Protein AF-A0A4D9CV21-F1 (afdb_monomer_lite)

Secondary structure (DSSP, 8-state):
---EEEE-SSSSS---EEE----PPPP------------------------------TTS-HHHHHHHHHHHHHTT------PPPPB-TTTGGGGGSSS-EEEEE-TTSSEEEEEE-TTS-EEEEEE-EEEEEE-TTT--EEEEEE-GGGGTT-S-HHHHHHHHHHHHHHHHHHHS-TTTS-SEEEESSGGGHHHHHHHTTT-TT-EEEEB-S---GGGGGGSHHHHHHHH-

Organism: NCBI:txid1027361

Foldseek 3Di:
DWFKFKAFPPDPDGPGDTDDQDDDDDDDDDDDDDDDDDDDDDDDDDDDDDDDPPPPPPVQQLVVVLVVVVVCVVVVPDDPDDDDDFADPVCVVVLQDPFFEKEKELPFQWDWDWDQDPVRDTDTQTAKGWIWIARPHRRMIIITIDGSVVCPPDPPVVLVSLLVSLQVLLSVLVSDDPVNHGQEYEYADPSNQSNNSVSCSVPSSYHYHYHPDNDVVVVVCVPPVNVVVRRD

pLDDT: mean 75.95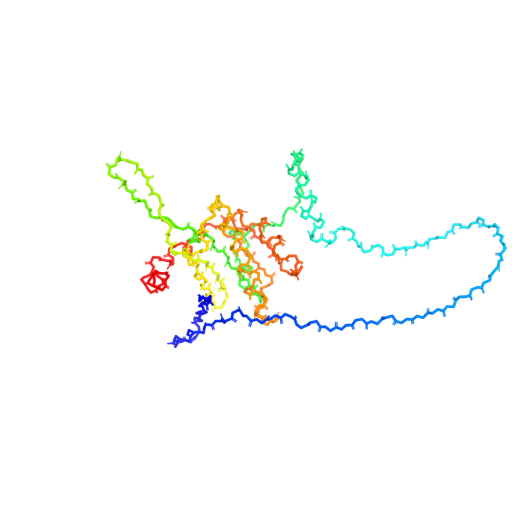, std 23.17, range [26.88, 96.38]

Radius of gyration: 24.22 Å; chains: 1; bounding box: 82×65×49 Å

InterPro domains:
  IPR012337 Ribonuclease H-like superfamily [SSF53098] (87-231)
  IPR021983 PRP8 domain IV core [PF12134] (84-231)
  IPR027652 Pre-mRNA-processing-splicing factor 8 [PTHR11140] (59-232)
  IPR043172 Prp8 RNase domain IV, palm region [G3DSA:3.30.420.230] (85-232)

Sequence (232 aa):
MDSVVKVDGRNGENLLETLSLCGPPRHSPSADPGTAVGKDGTQEGEGEGEGGEEGVPKEANPALYVLRERIRKGLQLYSSEPTEPYLSSQNYGELFSNQIIWFVDDTNVYRVTIHKTFEGNLTTKPINGAIFIFNPRSGQLFLKIIHTSVWAGQKRLSQLAKWKTAEEVAALIRSLHVTEQPNQIIVTRKGMLDPLEVHLLDFPKVVIKGSELQLPFQACLKMEKLGDRILR

Structure (mmCIF, N/CA/C/O backbone):
data_AF-A0A4D9CV21-F1
#
_entry.id   AF-A0A4D9CV21-F1
#
loop_
_atom_site.group_PDB
_atom_site.id
_atom_site.type_symbol
_atom_site.label_atom_id
_atom_site.label_alt_id
_atom_site.label_comp_id
_atom_site.label_asym_id
_atom_site.label_entity_id
_atom_site.label_seq_id
_atom_site.pdbx_PDB_ins_code
_atom_site.Cartn_x
_atom_site.Cartn_y
_atom_site.Cartn_z
_atom_site.occupancy
_atom_site.B_iso_or_equiv
_atom_site.auth_seq_id
_atom_site.auth_comp_id
_atom_site.auth_asym_id
_atom_site.auth_atom_id
_atom_site.pdbx_PDB_model_num
ATOM 1 N N . MET A 1 1 ? -3.499 -12.164 -16.366 1.00 37.62 1 MET A N 1
ATOM 2 C CA . MET A 1 1 ? -3.700 -13.175 -15.310 1.00 37.62 1 MET A CA 1
ATOM 3 C C . MET A 1 1 ? -3.478 -12.465 -13.991 1.00 37.62 1 MET A C 1
ATOM 5 O O . MET A 1 1 ? -2.344 -12.332 -13.560 1.00 37.62 1 MET A O 1
ATOM 9 N N . ASP A 1 2 ? -4.542 -11.899 -13.426 1.00 41.97 2 ASP A N 1
ATOM 10 C CA . ASP A 1 2 ? -4.496 -11.254 -12.116 1.00 41.97 2 ASP A CA 1
ATOM 11 C C . ASP A 1 2 ? -4.691 -12.319 -11.043 1.00 41.97 2 ASP A C 1
ATOM 13 O O . ASP A 1 2 ? -5.809 -12.759 -10.794 1.00 41.97 2 ASP A O 1
ATOM 17 N N . SER A 1 3 ? -3.590 -12.773 -10.451 1.00 49.22 3 SER A N 1
ATOM 18 C CA . SER A 1 3 ? -3.604 -13.744 -9.360 1.00 49.22 3 SER A CA 1
ATOM 19 C C . SER A 1 3 ? -3.106 -13.087 -8.078 1.00 49.22 3 SER A C 1
ATOM 21 O O . SER A 1 3 ? -1.965 -12.623 -8.018 1.00 49.22 3 SER A O 1
ATOM 23 N N . VAL A 1 4 ? -3.949 -13.062 -7.047 1.00 61.75 4 VAL A N 1
ATOM 24 C CA . VAL A 1 4 ? -3.510 -12.825 -5.667 1.00 61.75 4 VAL A CA 1
ATOM 25 C C . VAL A 1 4 ? -3.195 -14.181 -5.057 1.00 61.75 4 VAL A C 1
ATOM 27 O O . VAL A 1 4 ? -4.055 -15.060 -5.051 1.00 61.75 4 VAL A O 1
ATOM 30 N N . VAL A 1 5 ? -1.972 -14.348 -4.558 1.00 65.69 5 VAL A N 1
ATOM 31 C CA . VAL A 1 5 ? -1.574 -15.558 -3.837 1.00 65.69 5 VAL A CA 1
ATOM 32 C C . VAL A 1 5 ? -1.851 -15.345 -2.355 1.00 65.69 5 VAL A C 1
ATOM 34 O O . VAL A 1 5 ? -1.232 -14.479 -1.736 1.00 65.69 5 VAL A O 1
ATOM 37 N N . LYS A 1 6 ? -2.774 -16.129 -1.792 1.00 67.81 6 LYS A N 1
ATOM 38 C CA . LYS A 1 6 ? -3.012 -16.223 -0.346 1.00 67.81 6 LYS A CA 1
ATOM 39 C C . LYS A 1 6 ? -2.144 -17.348 0.226 1.00 67.81 6 LYS A C 1
ATOM 41 O O . LYS A 1 6 ? -2.184 -18.468 -0.273 1.00 67.81 6 LYS A O 1
ATOM 46 N N . VAL A 1 7 ? -1.354 -17.047 1.254 1.00 64.69 7 VAL A N 1
ATOM 47 C CA . VAL A 1 7 ? -0.560 -18.028 2.014 1.00 64.69 7 VAL A CA 1
ATOM 48 C C . VAL A 1 7 ? -1.024 -17.983 3.469 1.00 64.69 7 VAL A C 1
ATOM 50 O O . VAL A 1 7 ? -0.934 -16.925 4.091 1.00 64.69 7 VAL A O 1
ATOM 53 N N . ASP A 1 8 ? -1.537 -19.097 4.002 1.00 53.97 8 ASP A N 1
ATOM 54 C CA . ASP A 1 8 ? -1.921 -19.236 5.417 1.00 53.97 8 ASP A CA 1
ATOM 55 C C . ASP A 1 8 ? -0.823 -19.979 6.192 1.00 53.97 8 ASP A C 1
ATOM 57 O O . ASP A 1 8 ? -0.327 -21.013 5.748 1.00 53.97 8 ASP A O 1
ATOM 61 N N . GLY A 1 9 ? -0.420 -19.436 7.342 1.00 44.78 9 GLY A N 1
ATOM 62 C CA . GLY A 1 9 ? 0.645 -19.987 8.182 1.00 44.78 9 GLY A CA 1
ATOM 63 C C . GLY A 1 9 ? 0.194 -21.087 9.149 1.00 44.78 9 GLY A C 1
ATOM 64 O O . GLY A 1 9 ? 1.043 -21.669 9.820 1.00 44.78 9 GLY A O 1
ATOM 65 N N . ARG A 1 10 ? -1.115 -21.366 9.265 1.00 44.91 10 ARG A N 1
ATOM 66 C CA . ARG A 1 10 ? -1.652 -22.296 10.282 1.00 44.91 10 ARG A CA 1
ATOM 67 C C . ARG A 1 10 ? -1.772 -23.756 9.851 1.00 44.91 10 ARG A C 1
ATOM 69 O O . ARG A 1 10 ? -1.759 -24.620 10.721 1.00 44.91 10 ARG A O 1
ATOM 76 N N . ASN A 1 11 ? -1.808 -24.046 8.554 1.00 36.31 11 ASN A N 1
ATOM 77 C CA . ASN A 1 11 ? -1.825 -25.416 8.048 1.00 36.31 11 ASN A CA 1
ATOM 78 C C . ASN A 1 11 ? -0.512 -25.683 7.314 1.00 36.31 11 ASN A C 1
ATOM 80 O O . ASN A 1 11 ? -0.191 -24.998 6.350 1.00 36.31 11 ASN A O 1
ATOM 84 N N . GLY A 1 12 ? 0.241 -26.701 7.736 1.00 38.16 12 GLY A N 1
ATOM 85 C CA . GLY A 1 12 ? 1.459 -27.177 7.063 1.00 38.16 12 GLY A CA 1
ATOM 86 C C . GLY A 1 12 ? 1.238 -27.742 5.649 1.00 38.16 12 GLY A C 1
ATOM 87 O O . GLY A 1 12 ? 2.108 -28.430 5.123 1.00 38.16 12 GLY A O 1
ATOM 88 N N . GLU A 1 13 ? 0.098 -27.449 5.027 1.00 36.00 13 GLU A N 1
ATOM 89 C CA . GLU A 1 13 ? -0.253 -27.783 3.657 1.00 36.00 13 GLU A CA 1
ATOM 90 C C . GLU A 1 13 ? -0.412 -26.479 2.869 1.00 36.00 13 GLU A C 1
ATOM 92 O O . GLU A 1 13 ? -1.233 -25.624 3.199 1.00 36.00 13 GLU A O 1
ATOM 97 N N . ASN A 1 14 ? 0.409 -26.313 1.828 1.00 35.59 14 ASN A N 1
ATOM 98 C CA . ASN A 1 14 ? 0.364 -25.178 0.907 1.00 35.59 14 ASN A CA 1
ATOM 99 C C . ASN A 1 14 ? -0.974 -25.150 0.138 1.00 35.59 14 ASN A C 1
ATOM 101 O O . ASN A 1 14 ? -1.019 -25.570 -1.019 1.00 35.59 14 ASN A O 1
ATOM 105 N N . LEU A 1 15 ? -2.054 -24.634 0.727 1.00 38.25 15 LEU A N 1
ATOM 106 C CA . LEU A 1 15 ? -3.245 -24.263 -0.036 1.00 38.25 15 LEU A CA 1
ATOM 107 C C . LEU A 1 15 ? -3.019 -22.883 -0.664 1.00 38.25 15 LEU A C 1
ATOM 109 O O . LEU A 1 15 ? -3.273 -21.839 -0.070 1.00 38.25 15 LEU A O 1
ATOM 113 N N . LEU A 1 16 ? -2.474 -22.897 -1.880 1.00 40.62 16 LEU A N 1
ATOM 114 C CA . LEU A 1 16 ? -2.356 -21.728 -2.746 1.00 40.62 16 LEU A CA 1
ATOM 115 C C . LEU A 1 16 ? -3.714 -21.469 -3.410 1.00 40.62 16 LEU A C 1
ATOM 117 O O . LEU A 1 16 ? -3.969 -21.955 -4.511 1.00 40.62 16 LEU A O 1
ATOM 121 N N . GLU A 1 17 ? -4.592 -20.707 -2.764 1.00 40.22 17 GLU A N 1
ATOM 122 C CA . GLU A 1 17 ? -5.804 -20.223 -3.431 1.00 40.22 17 GLU A CA 1
ATOM 123 C C . GLU A 1 17 ? -5.489 -18.979 -4.267 1.00 40.22 17 GLU A C 1
ATOM 125 O O . GLU A 1 17 ? -4.945 -17.988 -3.773 1.00 40.22 17 GLU A O 1
ATOM 130 N N . THR A 1 18 ? -5.830 -19.044 -5.556 1.00 40.44 18 THR A N 1
ATOM 131 C CA . THR A 1 18 ? -5.795 -17.896 -6.467 1.00 40.44 18 THR A CA 1
ATOM 132 C C . THR A 1 18 ? -7.159 -17.222 -6.437 1.00 40.44 18 THR A C 1
ATOM 134 O O . THR A 1 18 ? -8.127 -17.768 -6.963 1.00 40.44 18 THR A O 1
ATOM 137 N N . LEU A 1 19 ? -7.247 -16.033 -5.843 1.00 44.00 19 LEU A N 1
ATOM 138 C CA . LEU A 1 19 ? -8.477 -15.240 -5.894 1.00 44.00 19 LEU A CA 1
ATOM 139 C C . LEU A 1 19 ? -8.584 -14.561 -7.269 1.00 44.00 19 LEU A C 1
ATOM 141 O O . LEU A 1 19 ? -7.730 -13.750 -7.633 1.00 44.00 19 LEU A O 1
ATOM 145 N N . SER A 1 20 ? -9.619 -14.914 -8.038 1.00 34.00 20 SER A N 1
ATOM 146 C CA . SER A 1 20 ? -9.960 -14.283 -9.320 1.00 34.00 20 SER A CA 1
ATOM 147 C C . SER A 1 20 ? -10.821 -13.042 -9.079 1.00 34.00 20 SER A C 1
ATOM 149 O O . SER A 1 20 ? -11.909 -13.131 -8.515 1.00 34.00 20 SER A O 1
ATOM 151 N N . LEU A 1 21 ? -10.339 -11.874 -9.505 1.00 42.09 21 LEU A N 1
ATOM 152 C CA . LEU A 1 21 ? -11.071 -10.610 -9.424 1.00 42.09 21 LEU A CA 1
ATOM 153 C C . LEU A 1 21 ? -11.811 -10.354 -10.745 1.00 42.09 21 LEU A C 1
ATOM 155 O O . LEU A 1 21 ? -11.274 -9.685 -11.624 1.00 42.09 21 LEU A O 1
ATOM 159 N N . CYS A 1 22 ? -13.029 -10.881 -10.918 1.00 32.31 22 CYS A N 1
ATOM 160 C CA . CYS A 1 22 ? -13.937 -10.378 -11.958 1.00 32.31 22 CYS A CA 1
ATOM 161 C C . CYS A 1 22 ? -15.409 -10.758 -11.735 1.00 32.31 22 CYS A C 1
ATOM 163 O O . CYS A 1 22 ? -15.795 -11.918 -11.851 1.00 32.31 22 CYS A O 1
ATOM 165 N N . GLY A 1 23 ? -16.244 -9.741 -11.523 1.00 32.66 23 GLY A N 1
ATOM 166 C CA . GLY A 1 23 ? -17.694 -9.793 -11.692 1.00 32.66 23 GLY A CA 1
ATOM 167 C C . GLY A 1 23 ? -18.268 -8.370 -11.635 1.00 32.66 23 GLY A C 1
ATOM 168 O O . GLY A 1 23 ? -17.997 -7.672 -10.659 1.00 32.66 23 GLY A O 1
ATOM 169 N N . PRO A 1 24 ? -19.004 -7.888 -12.656 1.00 34.72 24 PRO A N 1
ATOM 170 C CA . PRO A 1 24 ? -19.565 -6.538 -12.640 1.00 34.72 24 PRO A CA 1
ATOM 171 C C . PRO A 1 24 ? -20.734 -6.431 -11.638 1.00 34.72 24 PRO A C 1
ATOM 173 O O . PRO A 1 24 ? -21.502 -7.390 -11.499 1.00 34.72 24 PRO A O 1
ATOM 176 N N . PRO A 1 25 ? -20.920 -5.281 -10.958 1.00 36.34 25 PRO A N 1
ATOM 177 C CA . PRO A 1 25 ? -22.059 -5.075 -10.070 1.00 36.34 25 PRO A CA 1
ATOM 178 C C . PRO A 1 25 ? -23.362 -4.994 -10.879 1.00 36.34 25 PRO A C 1
ATOM 180 O O . PRO A 1 25 ? -23.476 -4.239 -11.845 1.00 36.34 25 PRO A O 1
ATOM 183 N N . ARG A 1 26 ? -24.358 -5.797 -10.485 1.00 31.66 26 ARG A N 1
ATOM 184 C CA . ARG A 1 26 ? -25.707 -5.775 -11.065 1.00 31.66 26 ARG A CA 1
ATOM 185 C C . ARG A 1 26 ? -26.448 -4.527 -10.582 1.00 31.66 26 ARG A C 1
ATOM 187 O O . ARG A 1 26 ? -26.675 -4.373 -9.386 1.00 31.66 26 ARG A O 1
ATOM 194 N N . HIS A 1 27 ? -26.853 -3.671 -11.515 1.00 33.56 27 HIS A N 1
ATOM 195 C CA . HIS A 1 27 ? -27.836 -2.617 -11.270 1.00 33.56 27 HIS A CA 1
ATOM 196 C C . HIS A 1 27 ? -29.235 -3.215 -11.064 1.00 33.56 27 HIS A C 1
ATOM 198 O O . HIS A 1 27 ? -29.635 -4.136 -11.775 1.00 33.56 27 HIS A O 1
ATOM 204 N N . SER A 1 28 ? -30.004 -2.637 -10.142 1.00 31.02 28 SER A N 1
ATOM 205 C CA . SER A 1 28 ? -31.468 -2.741 -10.119 1.00 31.02 28 SER A CA 1
ATOM 206 C C . SER A 1 28 ? -32.085 -1.394 -9.687 1.00 31.02 28 SER A C 1
ATOM 208 O O . SER A 1 28 ? -31.356 -0.572 -9.123 1.00 31.02 28 SER A O 1
ATOM 210 N N . PRO A 1 29 ? -33.350 -1.106 -10.060 1.00 33.34 29 PRO A N 1
ATOM 211 C CA . PRO A 1 29 ? -33.764 0.230 -10.492 1.00 33.34 29 PRO A CA 1
ATOM 212 C C . PRO A 1 29 ? -34.786 0.954 -9.587 1.00 33.34 29 PRO A C 1
ATOM 214 O O . PRO A 1 29 ? -35.459 0.345 -8.766 1.00 33.34 29 PRO A O 1
ATOM 217 N N . SER A 1 30 ? -34.856 2.273 -9.823 1.00 37.16 30 SER A N 1
ATOM 218 C CA . SER A 1 30 ? -35.900 3.301 -9.597 1.00 37.16 30 SER A CA 1
ATOM 219 C C . SER A 1 30 ? -37.232 2.970 -8.899 1.00 37.16 30 SER A C 1
ATOM 221 O O . SER A 1 30 ? -37.916 2.028 -9.296 1.00 37.16 30 SER A O 1
ATOM 223 N N . ALA A 1 31 ? -37.709 3.913 -8.071 1.00 30.77 31 ALA A N 1
ATOM 224 C CA . ALA A 1 31 ? -39.138 4.212 -7.904 1.00 30.77 31 ALA A CA 1
ATOM 225 C C . ALA A 1 31 ? -39.383 5.665 -7.419 1.00 30.77 31 ALA A C 1
ATOM 227 O O . ALA A 1 31 ? -39.011 6.015 -6.306 1.00 30.77 31 ALA A O 1
ATOM 228 N N . ASP A 1 32 ? -40.033 6.462 -8.270 1.00 31.98 32 ASP A N 1
ATOM 229 C CA . ASP A 1 32 ? -40.987 7.548 -7.952 1.00 31.98 32 ASP A CA 1
ATOM 230 C C . ASP A 1 32 ? -42.375 6.990 -8.352 1.00 31.98 32 ASP A C 1
ATOM 232 O O . ASP A 1 32 ? -42.390 6.138 -9.256 1.00 31.98 32 ASP A O 1
ATOM 236 N N . PRO A 1 33 ? -43.539 7.391 -7.774 1.00 41.00 33 PRO A N 1
ATOM 237 C CA . PRO A 1 33 ? -44.077 8.758 -7.950 1.00 41.00 33 PRO A CA 1
ATOM 238 C C . PRO A 1 33 ? -45.062 9.261 -6.851 1.00 41.00 33 PRO A C 1
ATOM 240 O O . PRO A 1 33 ? -45.510 8.498 -5.998 1.00 41.00 33 PRO A O 1
ATOM 243 N N . GLY A 1 34 ? -45.520 10.524 -6.924 1.00 29.95 34 GLY A N 1
ATOM 244 C CA . GLY A 1 34 ? -46.763 10.924 -6.231 1.00 29.95 34 GLY A CA 1
ATOM 245 C C . GLY A 1 34 ? -47.054 12.423 -6.075 1.00 29.95 34 GLY A C 1
ATOM 246 O O . GLY A 1 34 ? -46.465 13.097 -5.246 1.00 29.95 34 GLY A O 1
ATOM 247 N N . THR A 1 35 ? -48.023 12.914 -6.848 1.00 30.77 35 THR A N 1
ATOM 248 C CA . THR A 1 35 ? -48.553 14.290 -6.963 1.00 30.77 35 THR A CA 1
ATOM 249 C C . THR A 1 35 ? -49.673 14.629 -5.951 1.00 30.77 35 THR A C 1
ATOM 251 O O . THR A 1 35 ? -50.540 13.788 -5.745 1.00 30.77 35 THR A O 1
ATOM 254 N N . ALA A 1 36 ? -49.740 15.875 -5.435 1.00 32.19 36 ALA A N 1
ATOM 255 C CA . ALA A 1 36 ? -50.957 16.627 -5.004 1.00 32.19 36 ALA A CA 1
ATOM 256 C C . ALA A 1 36 ? -50.556 18.079 -4.604 1.00 32.19 36 ALA A C 1
ATOM 258 O O . ALA A 1 36 ? -49.722 18.247 -3.726 1.00 32.19 36 ALA A O 1
ATOM 259 N N . VAL A 1 37 ? -50.840 19.154 -5.356 1.00 30.33 37 VAL A N 1
ATOM 260 C CA . VAL A 1 37 ? -52.056 20.013 -5.460 1.00 30.33 37 VAL A CA 1
ATOM 261 C C . VAL A 1 37 ? -52.532 20.715 -4.159 1.00 30.33 37 VAL A C 1
ATOM 263 O O . VAL A 1 37 ? -53.311 20.150 -3.407 1.00 30.33 37 VAL A O 1
ATOM 266 N N . GLY A 1 38 ? -52.132 21.994 -3.998 1.00 28.55 38 GLY A N 1
ATOM 267 C CA . GLY A 1 38 ? -52.975 23.206 -3.820 1.00 28.55 38 GLY A CA 1
ATOM 268 C C . GLY A 1 38 ? -53.685 23.540 -2.487 1.00 28.55 38 GLY A C 1
ATOM 269 O O . GLY A 1 38 ? -54.652 22.870 -2.144 1.00 28.55 38 GLY A O 1
ATOM 270 N N . LYS A 1 39 ? -53.353 24.695 -1.864 1.00 29.52 39 LYS A N 1
ATOM 271 C CA . LYS A 1 39 ? -54.193 25.930 -1.747 1.00 29.52 39 LYS A CA 1
ATOM 272 C C . LYS A 1 39 ? -53.694 26.952 -0.695 1.00 29.52 39 LYS A C 1
ATOM 274 O O . LYS A 1 39 ? -53.243 26.570 0.374 1.00 29.52 39 LYS A O 1
ATOM 279 N N . ASP A 1 40 ? -53.843 28.226 -1.079 1.00 26.88 40 ASP A N 1
ATOM 280 C CA . ASP A 1 40 ? -53.955 29.525 -0.376 1.00 26.88 40 ASP A CA 1
ATOM 281 C C . ASP A 1 40 ? -53.881 29.639 1.161 1.00 26.88 40 ASP A C 1
ATOM 283 O O . ASP A 1 40 ? -54.527 28.889 1.888 1.00 26.88 40 ASP A O 1
ATOM 287 N N . GLY A 1 41 ? -53.277 30.746 1.631 1.00 28.52 41 GLY A N 1
ATOM 288 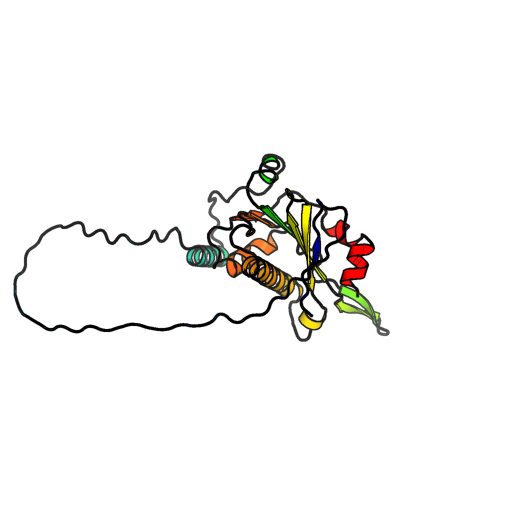C CA . GLY A 1 41 ? -53.634 31.362 2.919 1.00 28.52 41 GLY A CA 1
ATOM 289 C C . GLY A 1 41 ? -52.556 32.230 3.582 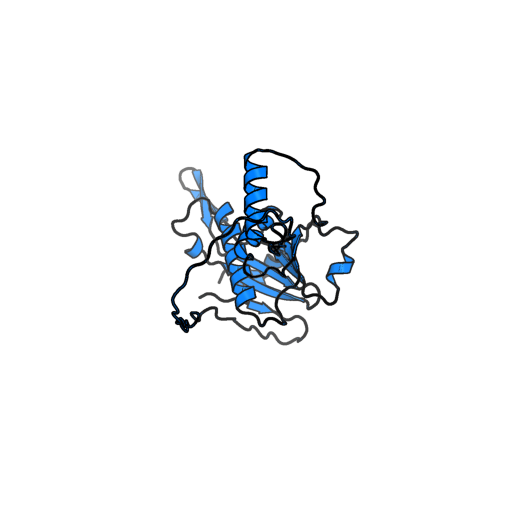1.00 28.52 41 GLY A C 1
ATOM 290 O O . GLY A 1 41 ? -51.594 31.721 4.133 1.00 28.52 41 GLY A O 1
ATOM 291 N N . THR A 1 42 ? -52.767 33.543 3.550 1.00 28.05 42 THR A N 1
ATOM 292 C CA . THR A 1 42 ? -52.043 34.667 4.174 1.00 28.05 42 THR A CA 1
ATOM 293 C C . THR A 1 42 ? -51.809 34.548 5.695 1.00 28.05 42 THR A C 1
ATOM 295 O O . THR A 1 42 ? -52.745 34.196 6.403 1.00 28.05 42 THR A O 1
ATOM 298 N N . GLN A 1 43 ? -50.637 34.970 6.203 1.00 28.73 43 GLN A N 1
ATOM 299 C CA . GLN A 1 43 ? -50.429 36.049 7.205 1.00 28.73 43 GLN A CA 1
ATOM 300 C C . GLN A 1 43 ? -49.040 35.989 7.863 1.00 28.73 43 GLN A C 1
ATOM 302 O O . GLN A 1 43 ? -48.528 34.928 8.202 1.00 28.73 43 GLN A O 1
ATOM 307 N N . GLU A 1 44 ? -48.455 37.178 8.013 1.00 31.50 44 GLU A N 1
ATOM 308 C CA . GLU A 1 44 ? -47.216 37.473 8.726 1.00 31.50 44 GLU A CA 1
ATOM 309 C C . GLU A 1 44 ? -47.358 37.177 10.225 1.00 31.50 44 GLU A C 1
ATOM 311 O O . GLU A 1 44 ? -48.377 37.492 10.842 1.00 31.50 44 GLU A O 1
ATOM 316 N N . GLY A 1 45 ? -46.309 36.601 10.809 1.00 30.44 45 GLY A N 1
ATOM 317 C CA . GLY A 1 45 ? -46.174 36.387 12.242 1.00 30.44 45 GLY A CA 1
ATOM 318 C C . GLY A 1 45 ? -44.713 36.125 12.577 1.00 30.44 45 GLY A C 1
ATOM 319 O O . GLY A 1 45 ? -44.168 35.081 12.226 1.00 30.44 45 GLY A O 1
ATOM 320 N N . GLU A 1 46 ? -44.077 37.102 13.217 1.00 34.22 46 GLU A N 1
ATOM 321 C CA . GLU A 1 46 ? -42.774 36.959 13.856 1.00 34.22 46 GLU A CA 1
ATOM 322 C C . GLU A 1 46 ? -42.864 35.887 14.952 1.00 34.22 46 GLU A C 1
ATOM 324 O O . GLU A 1 46 ? -43.746 35.926 15.811 1.00 34.22 46 GLU A O 1
ATOM 329 N N . GLY A 1 47 ? -41.956 34.915 14.906 1.00 30.61 47 GLY A N 1
ATOM 330 C CA . GLY A 1 47 ? -41.864 33.840 15.882 1.00 30.61 47 GLY A CA 1
ATOM 331 C C . GLY A 1 47 ? -40.531 33.123 15.741 1.00 30.61 47 GLY A C 1
ATOM 332 O O . GLY A 1 47 ? -40.304 32.397 14.776 1.00 30.61 47 GLY A O 1
ATOM 333 N N . GLU A 1 48 ? -39.645 33.362 16.702 1.00 40.25 48 GLU A N 1
ATOM 334 C CA . GLU A 1 48 ? -38.443 32.570 16.935 1.00 40.25 48 GLU A CA 1
ATOM 335 C C . GLU A 1 48 ? -38.832 31.090 17.076 1.00 40.25 48 GLU A C 1
ATOM 337 O O . GLU A 1 48 ? -39.684 30.728 17.888 1.00 40.25 48 GLU A O 1
ATOM 342 N N . GLY A 1 49 ? -38.225 30.235 16.255 1.00 29.83 49 GLY A N 1
ATOM 343 C CA . GLY A 1 49 ? -38.466 28.800 16.257 1.00 29.83 49 GLY A CA 1
ATOM 344 C C . GLY A 1 49 ? -37.217 28.068 15.797 1.00 29.83 49 GLY A C 1
ATOM 345 O O . GLY A 1 49 ? -36.866 28.095 14.620 1.00 29.83 49 GLY A O 1
ATOM 346 N N . GLU A 1 50 ? -36.541 27.440 16.754 1.00 42.69 50 GLU A N 1
ATOM 347 C CA . GLU A 1 50 ? -35.450 26.493 16.558 1.00 42.69 50 GLU A CA 1
ATOM 348 C C . GLU A 1 50 ? -35.881 25.380 15.589 1.00 42.69 50 GLU A C 1
ATOM 350 O O . GLU A 1 50 ? -36.586 24.440 15.948 1.00 42.69 50 GLU A O 1
ATOM 355 N N . GLY A 1 51 ? -35.459 25.492 14.332 1.00 29.00 51 GLY A N 1
ATOM 356 C CA . GLY A 1 51 ? -35.536 24.429 13.340 1.00 29.00 51 GLY A CA 1
ATOM 357 C C . GLY A 1 51 ? -34.150 23.840 13.148 1.00 29.00 51 GLY A C 1
ATOM 358 O O . GLY A 1 51 ? -33.413 24.271 12.264 1.00 29.00 51 GLY A O 1
ATOM 359 N N . GLY A 1 52 ? -33.781 22.885 13.999 1.00 33.53 52 GLY A N 1
ATOM 360 C CA . GLY A 1 52 ? -32.617 22.042 13.774 1.00 33.53 52 GLY A CA 1
ATOM 361 C C . GLY A 1 52 ? -32.807 21.237 12.492 1.00 33.53 52 GLY A C 1
ATOM 362 O O . GLY A 1 52 ? -33.374 20.149 12.517 1.00 33.53 52 GLY A O 1
ATOM 363 N N . GLU A 1 53 ? -32.298 21.743 11.368 1.00 38.31 53 GLU A N 1
ATOM 364 C CA . GLU A 1 53 ? -31.723 20.838 10.383 1.00 38.31 53 GLU A CA 1
ATOM 365 C C . GLU A 1 53 ? -30.601 20.113 11.127 1.00 38.31 53 GLU A C 1
ATOM 367 O O . GLU A 1 53 ? -29.558 20.704 11.420 1.00 38.31 53 GLU A O 1
ATOM 372 N N . GLU A 1 54 ? -30.818 18.842 11.476 1.00 42.88 54 GLU A N 1
ATOM 373 C CA . GLU A 1 54 ? -29.733 17.903 11.750 1.00 42.88 54 GLU A CA 1
ATOM 374 C C . GLU A 1 54 ? -28.910 17.781 10.463 1.00 42.88 54 GLU A C 1
ATOM 376 O O . GLU A 1 54 ? -29.001 16.833 9.682 1.00 42.88 54 GLU A O 1
ATOM 381 N N . GLY A 1 55 ? -28.110 18.813 10.207 1.00 40.28 55 GLY A N 1
ATOM 382 C CA . GLY A 1 55 ? -27.021 18.773 9.271 1.00 40.28 55 GLY A CA 1
ATOM 383 C C . GLY A 1 55 ? -26.114 17.664 9.757 1.00 40.28 55 GLY A C 1
ATOM 384 O O . GLY A 1 55 ? -25.453 17.803 10.785 1.00 40.28 55 GLY A O 1
ATOM 385 N N . VAL A 1 56 ? -26.105 16.560 9.012 1.00 45.19 56 VAL A N 1
ATOM 386 C CA . VAL A 1 56 ? -25.073 15.527 9.091 1.00 45.19 56 VAL A CA 1
ATOM 387 C C . VAL A 1 56 ? -23.743 16.240 9.353 1.00 45.19 56 VAL A C 1
ATOM 389 O O . VAL A 1 56 ? -23.398 17.134 8.568 1.00 45.19 56 VAL A O 1
ATOM 392 N N . PRO A 1 57 ? -23.021 15.935 10.448 1.00 45.62 57 PRO A N 1
ATOM 393 C CA . PRO A 1 57 ? -21.870 16.727 10.846 1.00 45.62 57 PRO A CA 1
ATOM 394 C C . PRO A 1 57 ? -20.895 16.806 9.671 1.00 45.62 57 PRO A C 1
ATOM 396 O O . PRO A 1 57 ? -20.339 15.797 9.231 1.00 45.62 57 PRO A O 1
ATOM 399 N N . LYS A 1 58 ? -20.687 18.022 9.142 1.00 50.66 58 LYS A N 1
ATOM 400 C CA . LYS A 1 58 ? -19.738 18.304 8.044 1.00 50.66 58 LYS A CA 1
ATOM 401 C C . LYS A 1 58 ? -18.301 17.880 8.385 1.00 50.66 58 LYS A C 1
ATOM 403 O O . LYS A 1 58 ? -17.444 17.872 7.506 1.00 50.66 58 LYS A O 1
ATOM 408 N N . GLU A 1 59 ? -18.044 17.533 9.642 1.00 52.88 59 GLU A N 1
ATOM 409 C CA . GLU A 1 59 ? -16.780 17.004 10.150 1.00 52.88 59 GLU A CA 1
ATOM 410 C C . GLU A 1 59 ? -16.529 15.527 9.812 1.00 52.88 59 GLU A C 1
ATOM 412 O O . GLU A 1 59 ? -15.384 15.097 9.876 1.00 52.88 59 GLU A O 1
ATOM 417 N N . ALA A 1 60 ? -17.538 14.751 9.396 1.00 65.06 60 ALA A N 1
ATOM 418 C CA . ALA A 1 60 ? -17.406 13.293 9.305 1.00 65.06 60 ALA A CA 1
ATOM 419 C C . ALA A 1 60 ? -17.137 12.726 7.898 1.00 65.06 60 ALA A C 1
ATOM 421 O O . ALA A 1 60 ? -16.876 11.532 7.780 1.00 65.06 60 ALA A O 1
ATOM 422 N N . ASN A 1 61 ? -17.225 13.517 6.818 1.00 80.44 61 ASN A N 1
ATOM 423 C CA . ASN A 1 61 ? -17.070 12.978 5.459 1.00 80.44 61 ASN A CA 1
ATOM 424 C C . ASN A 1 61 ? -15.579 12.855 5.067 1.00 80.44 61 ASN A C 1
ATOM 426 O O . ASN A 1 61 ? -14.933 13.891 4.856 1.00 80.44 61 ASN A O 1
ATOM 430 N N . PRO A 1 62 ? -15.042 11.631 4.860 1.00 80.94 62 PRO A N 1
ATOM 431 C CA . PRO A 1 62 ? -13.636 11.429 4.504 1.00 80.94 62 PRO A CA 1
ATOM 432 C C . PRO A 1 62 ? -13.235 12.124 3.196 1.00 80.94 62 PRO A C 1
ATOM 434 O O . PRO A 1 62 ? -12.120 12.621 3.068 1.00 80.94 62 PRO A O 1
ATOM 437 N N . ALA A 1 63 ? -14.149 12.248 2.229 1.00 82.25 63 ALA A N 1
ATOM 438 C CA . ALA A 1 63 ? -13.861 12.922 0.965 1.00 82.25 63 ALA A CA 1
ATOM 439 C C . ALA A 1 63 ? -13.685 14.441 1.145 1.00 82.25 63 ALA A C 1
ATOM 441 O O . ALA A 1 63 ? -12.794 15.043 0.541 1.00 82.25 63 ALA A O 1
ATOM 442 N N . LEU A 1 64 ? -14.503 15.064 2.004 1.00 86.00 64 LEU A N 1
ATOM 443 C CA . LEU A 1 64 ? -14.359 16.484 2.344 1.00 86.00 64 LEU A CA 1
ATOM 444 C C . LEU A 1 64 ? -13.103 16.733 3.184 1.00 86.00 64 LEU A C 1
ATOM 446 O O . LEU A 1 64 ? -12.459 17.768 3.006 1.00 86.00 64 LEU A O 1
ATOM 450 N N . TYR A 1 65 ? -12.725 15.782 4.041 1.00 84.44 65 TYR A N 1
ATOM 451 C CA . TYR A 1 65 ? -11.457 15.820 4.768 1.00 84.44 65 TYR A CA 1
ATOM 452 C C . TYR A 1 65 ? -10.260 15.811 3.806 1.00 84.44 65 TYR A C 1
ATOM 454 O O . TYR A 1 65 ? -9.428 16.716 3.856 1.00 84.44 65 TYR A O 1
ATOM 462 N N . VAL A 1 66 ? -10.226 14.878 2.845 1.00 84.25 66 VAL A N 1
ATOM 463 C CA . VAL A 1 66 ? -9.167 14.819 1.820 1.00 84.25 66 VAL A CA 1
ATOM 464 C C . VAL A 1 66 ? -9.104 16.117 1.005 1.00 84.25 66 VAL A C 1
ATOM 466 O O . VAL A 1 66 ? -8.013 16.613 0.712 1.00 84.25 66 VAL A O 1
ATOM 469 N N . LEU A 1 67 ? -10.252 16.704 0.645 1.00 86.56 67 LEU A N 1
ATOM 470 C CA . LEU A 1 67 ? -10.296 17.993 -0.052 1.00 86.56 67 LEU A CA 1
ATOM 471 C C . LEU A 1 67 ? -9.709 19.124 0.807 1.00 86.56 67 LEU A C 1
ATOM 473 O O . LEU A 1 67 ? -8.870 19.884 0.316 1.00 86.56 67 LEU A O 1
ATOM 477 N N . ARG A 1 68 ? -10.109 19.217 2.082 1.00 86.12 68 ARG A N 1
ATOM 478 C CA . ARG A 1 68 ? -9.598 20.211 3.038 1.00 86.12 68 ARG A CA 1
ATOM 479 C C . ARG A 1 68 ? -8.084 20.095 3.188 1.00 86.12 68 ARG A C 1
ATOM 481 O O . ARG A 1 68 ? -7.390 21.101 3.056 1.00 86.12 68 ARG A O 1
ATOM 488 N N . GLU A 1 69 ? -7.565 18.881 3.361 1.00 82.62 69 GLU A N 1
ATOM 489 C CA . GLU A 1 69 ? -6.128 18.633 3.501 1.00 82.62 69 GLU A CA 1
ATOM 490 C C . GLU A 1 69 ? -5.341 18.968 2.232 1.00 82.62 69 GLU A C 1
ATOM 492 O O . GLU A 1 69 ? -4.246 19.529 2.303 1.00 82.62 69 GLU A O 1
ATOM 497 N N . ARG A 1 70 ? -5.900 18.707 1.045 1.00 85.56 70 ARG A N 1
ATOM 498 C CA . ARG A 1 70 ? -5.277 19.121 -0.222 1.00 85.56 70 ARG A CA 1
ATOM 499 C C . ARG A 1 70 ? -5.227 20.638 -0.372 1.00 85.56 70 ARG A C 1
ATOM 501 O O . ARG A 1 70 ? -4.189 21.152 -0.786 1.00 85.56 70 ARG A O 1
ATOM 508 N N . ILE A 1 71 ? -6.301 21.349 -0.018 1.00 89.00 71 ILE A N 1
ATOM 509 C CA . ILE A 1 71 ? -6.331 22.821 -0.019 1.00 89.00 71 ILE A CA 1
ATOM 510 C C . ILE A 1 71 ? -5.308 23.360 0.985 1.00 89.00 71 ILE A C 1
ATOM 512 O O . ILE A 1 71 ? -4.503 24.219 0.635 1.00 89.00 71 ILE A O 1
ATOM 516 N N . ARG A 1 72 ? -5.267 22.803 2.199 1.00 86.56 72 ARG A N 1
ATOM 517 C CA . ARG A 1 72 ? -4.315 23.178 3.249 1.00 86.56 72 ARG A CA 1
ATOM 518 C C . ARG A 1 72 ? -2.860 22.997 2.801 1.00 86.56 72 ARG A C 1
ATOM 520 O O . ARG A 1 72 ? -2.069 23.931 2.926 1.00 86.56 72 ARG A O 1
ATOM 527 N N . LYS A 1 73 ? -2.518 21.833 2.228 1.00 85.06 73 LYS A N 1
ATOM 528 C CA . LYS A 1 73 ? -1.194 21.548 1.638 1.00 85.06 73 LYS A CA 1
ATOM 529 C C . LYS A 1 73 ? -0.877 22.509 0.482 1.00 85.06 73 LYS A C 1
ATOM 531 O O . LYS A 1 73 ? 0.239 23.013 0.409 1.00 85.06 73 LYS A O 1
ATOM 536 N N . GLY A 1 74 ? -1.848 22.793 -0.391 1.00 84.69 74 GLY A N 1
ATOM 537 C CA . GLY A 1 74 ? -1.695 23.730 -1.510 1.00 84.69 74 GLY A CA 1
ATOM 538 C C . GLY A 1 74 ? -1.436 25.174 -1.070 1.00 84.69 74 GLY A C 1
ATOM 539 O O . GLY A 1 74 ? -0.630 25.864 -1.685 1.00 84.69 74 GLY A O 1
ATOM 540 N N . LEU A 1 75 ? -2.062 25.599 0.028 1.00 91.88 75 LEU A N 1
ATOM 541 C CA . LEU A 1 75 ? -1.881 26.916 0.645 1.00 91.88 75 LEU A CA 1
ATOM 542 C C . LEU A 1 75 ? -0.720 26.970 1.653 1.00 91.88 75 LEU A C 1
ATOM 544 O O . LEU A 1 75 ? -0.470 28.025 2.226 1.00 91.88 75 LEU A O 1
ATOM 548 N N . GLN A 1 76 ? -0.016 25.854 1.877 1.00 85.75 76 GLN A N 1
ATOM 549 C CA . GLN A 1 76 ? 1.096 25.733 2.833 1.00 85.75 76 GLN A CA 1
ATOM 550 C C . GLN A 1 76 ? 0.734 26.142 4.273 1.00 85.75 76 GLN A C 1
ATOM 552 O O . GLN A 1 76 ? 1.575 26.629 5.028 1.00 85.75 76 GLN A O 1
ATOM 557 N N . LEU A 1 77 ? -0.518 25.928 4.675 1.00 81.69 77 LEU A N 1
ATOM 558 C CA . LEU A 1 77 ? -0.981 26.227 6.027 1.00 81.69 77 LEU A CA 1
ATOM 559 C C . LEU A 1 77 ? -0.656 25.042 6.940 1.00 81.69 77 LEU A C 1
ATOM 561 O O . LEU A 1 77 ? -1.230 23.967 6.789 1.00 81.69 77 LEU A O 1
ATOM 565 N N . TYR A 1 78 ? 0.259 25.194 7.892 1.00 72.44 78 TYR A N 1
ATOM 566 C CA . TYR A 1 78 ? 0.579 24.134 8.852 1.00 72.44 78 TYR A CA 1
ATOM 567 C C . TYR A 1 78 ? -0.176 24.384 10.160 1.00 72.44 78 TYR A C 1
ATOM 569 O O . TYR A 1 78 ? 0.034 25.403 10.807 1.00 72.44 78 TYR A O 1
ATOM 577 N N . SER A 1 79 ? -1.059 23.455 10.531 1.00 62.84 79 SER A N 1
ATOM 578 C CA . SER A 1 79 ? -1.727 23.423 11.835 1.00 62.84 79 SER A CA 1
ATOM 579 C C . SER A 1 79 ? -1.250 22.187 12.592 1.00 62.84 79 SER A C 1
ATOM 581 O O . SER A 1 79 ? -1.078 21.127 11.988 1.00 62.84 79 SER A O 1
ATOM 583 N N . SER A 1 80 ? -1.008 22.314 13.895 1.00 55.81 80 SER A N 1
ATOM 584 C CA . SER A 1 80 ? -0.615 21.211 14.778 1.00 55.81 80 SER A CA 1
ATOM 585 C C . SER A 1 80 ? -1.842 20.447 15.285 1.00 55.81 80 SER A C 1
ATOM 587 O O . SER A 1 80 ? -2.016 20.282 16.492 1.00 55.81 80 SER A O 1
ATOM 589 N N . GLU A 1 81 ? -2.735 20.038 14.385 1.00 58.97 81 GLU A N 1
ATOM 590 C CA . GLU A 1 81 ? -3.846 19.172 14.778 1.00 58.97 81 GLU A CA 1
ATOM 591 C C . GLU A 1 81 ? -3.306 17.806 15.234 1.00 58.97 81 GLU A C 1
ATOM 593 O O . GLU A 1 81 ? -2.305 17.323 14.685 1.00 58.97 81 GLU A O 1
ATOM 598 N N . PRO A 1 82 ? -3.927 17.177 16.249 1.00 56.12 82 PRO A N 1
ATOM 599 C CA . PRO A 1 82 ? -3.529 15.854 16.700 1.00 56.12 82 PRO A CA 1
ATOM 600 C C . PRO A 1 82 ? -3.778 14.848 15.573 1.00 56.12 82 PRO A C 1
ATOM 602 O O . PRO A 1 82 ? -4.908 14.461 15.292 1.00 56.12 82 PRO A O 1
ATOM 605 N N . THR A 1 83 ? -2.701 14.447 14.901 1.00 65.19 83 THR A N 1
ATOM 606 C CA . THR A 1 83 ? -2.734 13.353 13.925 1.00 65.19 83 THR A CA 1
ATOM 607 C C . THR A 1 83 ? -2.839 12.022 14.655 1.00 65.19 83 THR A C 1
ATOM 609 O O . THR A 1 83 ? -2.334 11.882 15.773 1.00 65.19 83 THR A O 1
ATOM 612 N N . GLU A 1 84 ? -3.489 11.034 14.035 1.00 70.50 84 GLU A N 1
ATOM 613 C CA . GLU A 1 84 ? -3.480 9.685 14.592 1.00 70.50 84 GLU A CA 1
ATOM 614 C C . GLU A 1 84 ? -2.032 9.213 14.793 1.00 70.50 84 GLU A C 1
ATOM 616 O O . GLU A 1 84 ? -1.202 9.349 13.882 1.00 70.50 84 GLU A O 1
ATOM 621 N N . PRO A 1 85 ? -1.703 8.662 15.975 1.00 79.44 85 PRO A N 1
ATOM 622 C CA . PRO A 1 85 ? -0.341 8.278 16.280 1.00 79.44 85 PRO A CA 1
ATOM 623 C C . PRO A 1 85 ? 0.101 7.165 15.335 1.00 79.44 85 PRO A C 1
ATOM 625 O O . PRO A 1 85 ? -0.602 6.173 15.120 1.00 79.44 85 PRO A O 1
ATOM 628 N N . TYR A 1 86 ? 1.297 7.324 14.778 1.00 84.50 86 TYR A N 1
ATOM 629 C CA . TYR A 1 86 ? 1.895 6.297 13.939 1.00 84.50 86 TYR A CA 1
ATOM 630 C C . TYR A 1 86 ? 2.207 5.053 14.771 1.00 84.50 86 TYR A C 1
ATOM 632 O O . TYR A 1 86 ? 2.377 5.112 15.992 1.00 84.50 86 TYR A O 1
ATOM 640 N N . LEU A 1 87 ? 2.321 3.909 14.099 1.00 85.25 87 LEU A N 1
ATOM 641 C CA . LEU A 1 87 ? 2.840 2.706 14.731 1.00 85.25 87 LEU A CA 1
ATOM 642 C C . LEU A 1 87 ? 4.303 2.939 15.139 1.00 85.25 87 LEU A C 1
ATOM 644 O O . LEU A 1 87 ? 5.168 3.139 14.282 1.00 85.25 87 LEU A O 1
ATOM 648 N N . SER A 1 88 ? 4.558 2.853 16.437 1.00 87.88 88 SER A N 1
ATOM 649 C CA . SER A 1 88 ? 5.831 3.030 17.121 1.00 87.88 88 SER A CA 1
ATOM 650 C C . SER A 1 88 ? 6.077 1.867 18.091 1.00 87.88 88 SER A C 1
ATOM 652 O O . SER A 1 88 ? 5.243 0.979 18.275 1.00 87.88 88 SER A O 1
ATOM 654 N N . SER A 1 89 ? 7.231 1.858 18.756 1.00 85.69 89 SER A N 1
ATOM 655 C CA . SER A 1 89 ? 7.536 0.835 19.766 1.00 85.69 89 SER A CA 1
ATOM 656 C C . SER A 1 89 ? 6.598 0.884 20.980 1.00 85.69 89 SER A C 1
ATOM 658 O O . SER A 1 89 ? 6.463 -0.113 21.681 1.00 85.69 89 SER A O 1
ATOM 660 N N . GLN A 1 90 ? 5.951 2.026 21.237 1.00 85.88 90 GLN A N 1
ATOM 661 C CA . GLN A 1 90 ? 5.081 2.218 22.402 1.00 85.88 90 GLN A CA 1
ATOM 662 C C . GLN A 1 90 ? 3.698 1.583 22.208 1.00 85.88 90 GLN A C 1
ATOM 664 O O . GLN A 1 90 ? 3.135 1.051 23.159 1.00 85.88 90 GLN A O 1
ATOM 669 N N . ASN A 1 91 ? 3.173 1.587 20.979 1.00 87.25 91 ASN A N 1
ATOM 670 C CA . ASN A 1 91 ? 1.863 1.019 20.630 1.00 87.25 91 ASN A CA 1
ATOM 671 C C . ASN A 1 91 ? 1.968 -0.300 19.842 1.00 87.25 91 ASN A C 1
ATOM 673 O O . ASN A 1 91 ? 0.972 -0.809 19.334 1.00 87.25 91 ASN A O 1
ATOM 677 N N . TYR A 1 92 ? 3.159 -0.908 19.782 1.00 86.25 92 TYR A N 1
ATOM 678 C CA . TYR A 1 92 ? 3.395 -2.158 19.052 1.00 86.25 92 TYR A CA 1
ATOM 679 C C . TYR A 1 92 ? 2.485 -3.313 19.508 1.00 86.25 92 TYR A C 1
ATOM 681 O O . TYR A 1 92 ? 2.131 -4.181 18.713 1.00 86.25 92 TYR A O 1
ATOM 689 N N . GLY A 1 93 ? 2.064 -3.312 20.777 1.00 85.38 93 GLY A N 1
ATOM 690 C CA . GLY A 1 93 ? 1.145 -4.313 21.324 1.00 85.38 93 GLY A CA 1
ATOM 691 C C . GLY A 1 93 ? -0.246 -4.316 20.676 1.00 85.38 93 GLY A C 1
ATOM 692 O O . GLY A 1 93 ? -0.894 -5.361 20.639 1.00 85.38 93 GLY A O 1
ATOM 693 N N . GLU A 1 94 ? -0.691 -3.193 20.102 1.00 85.31 94 GLU A N 1
ATOM 694 C CA . GLU A 1 94 ? -2.009 -3.075 19.457 1.00 85.31 94 GLU A CA 1
ATOM 695 C C . GLU A 1 94 ? -2.132 -3.946 18.198 1.00 85.31 94 GLU A C 1
ATOM 697 O O . GLU A 1 94 ? -3.238 -4.352 17.829 1.00 85.31 94 GLU A O 1
ATOM 702 N N . LEU A 1 95 ? -0.997 -4.305 17.583 1.00 86.69 95 LEU A N 1
ATOM 703 C CA . LEU A 1 95 ? -0.929 -5.171 16.401 1.00 86.69 95 LEU A CA 1
ATOM 704 C C . LEU A 1 95 ? -1.534 -6.561 16.625 1.00 86.69 95 LEU A C 1
ATOM 706 O O . LEU A 1 95 ? -1.958 -7.207 15.668 1.00 86.69 95 LEU A O 1
ATOM 710 N N . PHE A 1 96 ? -1.564 -7.022 17.876 1.00 86.12 96 PHE A N 1
ATOM 711 C CA . PHE A 1 96 ? -2.039 -8.355 18.252 1.00 86.12 96 PHE A CA 1
ATOM 712 C C . PHE A 1 96 ? -3.419 -8.326 18.914 1.00 86.12 96 PHE A C 1
ATOM 714 O O . PHE A 1 96 ? -3.847 -9.310 19.520 1.00 86.12 96 PHE A O 1
ATOM 721 N N . SER A 1 97 ? -4.123 -7.199 18.799 1.00 87.44 97 SER A N 1
ATOM 722 C CA . SER A 1 97 ? -5.504 -7.067 19.249 1.00 87.44 97 SER A CA 1
ATOM 723 C C . SER A 1 97 ? -6.456 -7.967 18.450 1.00 87.44 97 SER A C 1
ATOM 725 O O . SER A 1 97 ? -6.084 -8.639 17.486 1.00 87.44 97 SER A O 1
ATOM 727 N N . ASN A 1 98 ? -7.731 -7.994 18.848 1.00 87.50 98 ASN A N 1
ATOM 728 C CA . ASN A 1 98 ? -8.725 -8.799 18.142 1.00 87.50 98 ASN A CA 1
ATOM 729 C C . ASN A 1 98 ? -9.066 -8.281 16.731 1.00 87.50 98 ASN A C 1
ATOM 731 O O . ASN A 1 98 ? -9.735 -8.989 15.978 1.00 87.50 98 ASN A O 1
ATOM 735 N N . GLN A 1 99 ? -8.615 -7.078 16.380 1.00 89.88 99 GLN A N 1
ATOM 736 C CA . GLN A 1 99 ? -8.899 -6.432 15.106 1.00 89.88 99 GLN A CA 1
ATOM 737 C C . GLN A 1 99 ? -8.089 -7.055 13.964 1.00 89.88 99 GLN A C 1
ATOM 739 O O . GLN A 1 99 ? -6.985 -7.568 14.163 1.00 89.88 99 GLN A O 1
ATOM 744 N N . ILE A 1 100 ? -8.633 -7.006 12.748 1.00 92.25 100 ILE A N 1
ATOM 745 C CA . ILE A 1 100 ? -7.901 -7.428 11.552 1.00 92.25 100 ILE A CA 1
ATOM 746 C C . ILE A 1 100 ? -7.040 -6.253 11.101 1.00 92.25 100 ILE A C 1
ATOM 748 O O . ILE A 1 100 ? -7.550 -5.238 10.630 1.00 92.25 100 ILE A O 1
ATOM 752 N N . ILE A 1 101 ? -5.728 -6.398 11.264 1.00 94.38 101 ILE A N 1
ATOM 753 C CA . ILE A 1 101 ? -4.744 -5.380 10.900 1.00 94.38 101 ILE A CA 1
ATOM 754 C C . ILE A 1 101 ? -3.948 -5.894 9.711 1.00 94.38 101 ILE A C 1
ATOM 756 O O . ILE A 1 101 ? -3.478 -7.031 9.732 1.00 94.38 101 ILE A O 1
ATOM 760 N N . TRP A 1 102 ? -3.777 -5.073 8.681 1.00 95.81 102 TRP A N 1
ATOM 761 C CA . TRP A 1 102 ? -2.917 -5.396 7.545 1.00 95.81 102 TRP A CA 1
ATOM 762 C C . TRP A 1 102 ? -1.740 -4.439 7.460 1.00 95.81 102 TRP A C 1
ATOM 764 O O . TRP A 1 102 ? -1.910 -3.225 7.502 1.00 95.81 102 TRP A O 1
ATOM 774 N N . PHE A 1 103 ? -0.550 -4.988 7.260 1.00 95.56 103 PHE A N 1
ATOM 775 C CA . PHE A 1 103 ? 0.597 -4.244 6.771 1.00 95.56 103 PHE A CA 1
ATOM 776 C C . PHE A 1 103 ? 0.573 -4.202 5.256 1.00 95.56 103 PHE A C 1
ATOM 778 O O . PHE A 1 103 ? 0.411 -5.244 4.633 1.00 95.56 103 PHE A O 1
ATOM 785 N N . VAL A 1 104 ? 0.789 -3.025 4.676 1.00 95.88 104 VAL A N 1
ATOM 786 C CA . VAL A 1 104 ? 0.964 -2.847 3.232 1.00 95.88 104 VAL A CA 1
ATOM 787 C C . VAL A 1 104 ? 2.359 -2.290 2.977 1.00 95.88 104 VAL A C 1
ATOM 789 O O . VAL A 1 104 ? 2.699 -1.201 3.449 1.00 95.88 104 VAL A O 1
ATOM 792 N N . ASP A 1 105 ? 3.158 -3.037 2.215 1.00 94.44 105 ASP A N 1
ATOM 793 C CA . ASP A 1 105 ? 4.470 -2.607 1.738 1.00 94.44 105 ASP A CA 1
ATOM 794 C C . ASP A 1 105 ? 4.493 -2.530 0.207 1.00 94.44 105 ASP A C 1
ATOM 796 O O . ASP A 1 105 ? 4.289 -3.518 -0.503 1.00 94.44 105 ASP A O 1
ATOM 800 N N . ASP A 1 106 ? 4.766 -1.328 -0.303 1.00 94.12 106 ASP A N 1
ATOM 801 C CA . ASP A 1 106 ? 4.843 -1.016 -1.730 1.00 94.12 106 ASP A CA 1
ATOM 802 C C . ASP A 1 106 ? 6.300 -0.942 -2.237 1.00 94.12 106 ASP A C 1
ATOM 804 O O . ASP A 1 106 ? 6.570 -0.522 -3.369 1.00 94.12 106 ASP A O 1
ATOM 808 N N . THR A 1 107 ? 7.275 -1.350 -1.414 1.00 92.88 107 THR A N 1
ATOM 809 C CA . THR A 1 107 ? 8.714 -1.234 -1.712 1.00 92.88 107 THR A CA 1
ATOM 810 C C . THR A 1 107 ? 9.119 -1.929 -3.007 1.00 92.88 107 THR A C 1
ATOM 812 O O . THR A 1 107 ? 9.930 -1.393 -3.761 1.00 92.88 107 THR A O 1
ATOM 815 N N . ASN A 1 108 ? 8.514 -3.075 -3.313 1.00 92.44 108 ASN A N 1
ATOM 816 C CA . ASN A 1 108 ? 8.892 -3.919 -4.445 1.00 92.44 108 ASN A CA 1
ATOM 817 C C . ASN A 1 108 ? 7.849 -3.967 -5.567 1.00 92.44 108 ASN A C 1
ATOM 819 O O . ASN A 1 108 ? 7.863 -4.887 -6.385 1.00 92.44 108 ASN A O 1
ATOM 823 N N . VAL A 1 109 ? 6.973 -2.965 -5.634 1.00 93.88 109 VAL A N 1
ATOM 824 C CA . VAL A 1 109 ? 5.920 -2.882 -6.656 1.00 93.88 109 VAL A CA 1
ATOM 825 C C . VAL A 1 109 ? 6.484 -2.454 -8.006 1.00 93.88 109 VAL A C 1
ATOM 827 O O . VAL A 1 109 ? 6.207 -3.088 -9.018 1.00 93.88 109 VAL A O 1
ATOM 830 N N . TYR A 1 110 ? 7.304 -1.404 -8.033 1.00 93.44 110 TYR A N 1
ATOM 831 C CA . TYR A 1 110 ? 7.979 -0.958 -9.249 1.00 93.44 110 TYR A CA 1
ATOM 832 C C . TYR A 1 110 ? 9.480 -1.180 -9.117 1.00 93.44 110 TYR A C 1
ATOM 834 O O . TYR A 1 110 ? 10.180 -0.448 -8.417 1.00 93.44 110 TYR A O 1
ATOM 842 N N . ARG A 1 111 ? 9.962 -2.224 -9.789 1.00 91.50 111 ARG A N 1
ATOM 843 C CA . ARG A 1 111 ? 11.366 -2.629 -9.801 1.00 91.50 111 ARG A CA 1
ATOM 844 C C . ARG A 1 111 ? 11.923 -2.486 -11.208 1.00 91.50 111 ARG A C 1
ATOM 846 O O . ARG A 1 111 ? 11.234 -2.770 -12.186 1.00 91.50 111 ARG A O 1
ATOM 853 N N . VAL A 1 112 ? 13.181 -2.071 -11.299 1.00 90.56 112 VAL A N 1
ATOM 854 C CA . VAL A 1 112 ? 13.883 -1.903 -12.573 1.00 90.56 112 VAL A CA 1
ATOM 855 C C . VAL A 1 112 ? 15.231 -2.605 -12.547 1.00 90.56 112 VAL A C 1
ATOM 857 O O . VAL A 1 112 ? 15.922 -2.605 -11.529 1.00 90.56 112 VAL A O 1
ATOM 860 N N . THR A 1 113 ? 15.622 -3.170 -13.680 1.00 89.75 113 THR A N 1
ATOM 861 C CA . THR A 1 113 ? 16.988 -3.602 -13.957 1.00 89.75 113 THR A CA 1
ATOM 862 C C . THR A 1 113 ? 17.683 -2.538 -14.791 1.00 89.75 113 THR A C 1
ATOM 864 O O . THR A 1 113 ? 17.124 -2.002 -15.750 1.00 89.75 113 THR A O 1
ATOM 867 N N . ILE A 1 114 ? 18.909 -2.196 -14.407 1.00 91.12 114 ILE A N 1
ATOM 868 C CA . ILE A 1 114 ? 19.717 -1.205 -15.115 1.00 91.12 114 ILE A CA 1
ATOM 869 C C . ILE A 1 114 ? 20.583 -1.949 -16.129 1.00 91.12 114 ILE A C 1
ATOM 871 O O . ILE A 1 114 ? 21.339 -2.848 -15.767 1.00 91.12 114 ILE A O 1
ATOM 875 N N . HIS A 1 115 ? 20.481 -1.564 -17.396 1.00 87.56 115 HIS A N 1
ATOM 876 C CA . HIS A 1 115 ? 21.278 -2.092 -18.493 1.00 87.56 115 HIS A CA 1
ATOM 877 C C . HIS A 1 115 ? 22.064 -0.959 -19.143 1.00 87.56 115 HIS A C 1
ATOM 879 O O . HIS A 1 115 ? 21.499 0.068 -19.524 1.00 87.56 115 HIS A O 1
ATOM 885 N N . LYS A 1 116 ? 23.374 -1.156 -19.296 1.00 90.44 116 LYS A N 1
ATOM 886 C CA . LYS A 1 116 ? 24.234 -0.223 -20.021 1.00 90.44 116 LYS A CA 1
ATOM 887 C C . LYS A 1 116 ? 24.113 -0.490 -21.522 1.00 90.44 116 LYS A C 1
ATOM 889 O O . LYS A 1 116 ? 24.299 -1.625 -21.957 1.00 90.44 116 LYS A O 1
ATOM 894 N N . THR A 1 117 ? 23.768 0.530 -22.298 1.00 87.38 117 THR A N 1
ATOM 895 C CA . THR A 1 117 ? 23.745 0.450 -23.760 1.00 87.38 117 THR A CA 1
ATOM 896 C C . THR A 1 117 ? 25.164 0.486 -24.313 1.00 87.38 117 THR A C 1
ATOM 898 O O . THR A 1 117 ? 26.111 0.873 -23.624 1.00 87.38 117 THR A O 1
ATOM 901 N N . PHE A 1 118 ? 25.311 0.095 -25.578 1.00 85.69 118 PHE A N 1
ATOM 902 C CA . PHE A 1 118 ? 26.596 0.131 -26.275 1.00 85.69 118 PHE A CA 1
ATOM 903 C C . PHE A 1 118 ? 27.198 1.549 -26.326 1.00 85.69 118 PHE A C 1
ATOM 905 O O . PHE A 1 118 ? 28.399 1.721 -26.165 1.00 85.69 118 PHE A O 1
ATOM 912 N N . GLU A 1 119 ? 26.346 2.570 -26.430 1.00 88.56 119 GLU A N 1
ATOM 913 C CA . GLU A 1 119 ? 26.712 3.996 -26.403 1.00 88.56 119 GLU A CA 1
ATOM 914 C C . GLU A 1 119 ? 27.125 4.504 -25.009 1.00 88.56 119 GLU A C 1
ATOM 916 O O . GLU A 1 119 ? 27.474 5.668 -24.842 1.00 88.56 119 GLU A O 1
ATOM 921 N N . GLY A 1 120 ? 27.069 3.651 -23.983 1.00 89.75 120 GLY A N 1
ATOM 922 C CA . GLY A 1 120 ? 27.435 3.995 -22.612 1.00 89.75 120 GLY A CA 1
ATOM 923 C C . GLY A 1 120 ? 26.298 4.563 -21.760 1.00 89.75 120 GLY A C 1
ATOM 924 O O . GLY A 1 120 ? 26.503 4.760 -20.562 1.00 89.75 120 GLY A O 1
ATOM 925 N N . ASN A 1 121 ? 25.103 4.756 -22.324 1.00 89.62 121 ASN A N 1
ATOM 926 C CA . ASN A 1 121 ? 23.932 5.237 -21.591 1.00 89.62 121 ASN A CA 1
ATOM 927 C C . ASN A 1 121 ? 23.371 4.150 -20.658 1.00 89.62 121 ASN A C 1
ATOM 929 O O . ASN A 1 121 ? 23.331 2.968 -21.000 1.00 89.62 121 ASN A O 1
ATOM 933 N N . LEU A 1 122 ? 22.904 4.536 -19.469 1.00 87.88 122 LEU A N 1
ATOM 934 C CA . LEU A 1 122 ? 22.193 3.631 -18.564 1.00 87.88 122 LEU A CA 1
ATOM 935 C C . LEU A 1 122 ? 20.699 3.663 -18.895 1.00 87.88 122 LEU A C 1
ATOM 937 O O . LEU A 1 122 ? 20.048 4.696 -18.771 1.00 87.88 122 LEU A O 1
ATOM 941 N N . THR A 1 123 ? 20.152 2.522 -19.297 1.00 87.69 123 THR A N 1
ATOM 942 C CA . THR A 1 123 ? 18.716 2.337 -19.544 1.00 87.69 123 THR A CA 1
ATOM 943 C C . THR A 1 123 ? 18.110 1.467 -18.456 1.00 87.69 123 THR A C 1
ATOM 945 O O . THR A 1 123 ? 18.751 0.545 -17.957 1.00 87.69 123 THR A O 1
ATOM 948 N N . THR A 1 124 ? 16.873 1.751 -18.066 1.00 88.94 124 THR A N 1
ATOM 949 C CA . THR A 1 124 ? 16.141 0.964 -17.071 1.00 88.94 124 THR A CA 1
ATOM 950 C C . THR A 1 124 ? 15.063 0.139 -17.759 1.00 88.94 124 THR A C 1
ATOM 952 O O . THR A 1 124 ? 14.295 0.654 -18.570 1.00 88.94 124 THR A O 1
ATOM 955 N N . LYS A 1 125 ? 14.996 -1.155 -17.445 1.00 88.81 125 LYS A N 1
ATOM 956 C CA . LYS A 1 125 ? 13.912 -2.041 -17.878 1.00 88.81 125 LYS A CA 1
ATOM 957 C C . LYS A 1 125 ? 13.086 -2.442 -16.659 1.00 88.81 125 LYS A C 1
ATOM 959 O O . LYS A 1 125 ? 13.674 -2.872 -15.668 1.00 88.81 125 LYS A O 1
ATOM 964 N N . PRO A 1 126 ? 11.755 -2.283 -16.675 1.00 91.50 126 PRO A N 1
ATOM 965 C CA . PRO A 1 126 ? 10.928 -2.738 -15.570 1.00 91.50 126 PRO A CA 1
ATOM 966 C C . PRO A 1 126 ? 10.919 -4.267 -15.508 1.00 91.50 126 PRO A C 1
ATOM 968 O O . PRO A 1 126 ? 10.928 -4.938 -16.539 1.00 91.50 126 PRO A O 1
ATOM 971 N N . ILE A 1 127 ? 10.868 -4.804 -14.295 1.00 92.69 127 ILE A N 1
ATOM 972 C CA . ILE A 1 127 ? 10.629 -6.226 -14.026 1.00 92.69 127 ILE A CA 1
ATOM 973 C C . ILE A 1 127 ? 9.321 -6.383 -13.251 1.00 92.69 127 ILE A C 1
ATOM 975 O O . ILE A 1 127 ? 8.763 -5.396 -12.761 1.00 92.69 127 ILE A O 1
ATOM 979 N N . ASN A 1 128 ? 8.828 -7.616 -13.139 1.00 93.75 128 ASN A N 1
ATOM 980 C CA . ASN A 1 128 ? 7.661 -7.898 -12.311 1.00 93.75 128 ASN A CA 1
ATOM 981 C C . ASN A 1 128 ? 7.922 -7.460 -10.866 1.00 93.75 128 ASN A C 1
ATOM 983 O O . ASN A 1 128 ? 9.001 -7.681 -10.300 1.00 93.75 128 ASN A O 1
ATOM 987 N N . GLY A 1 129 ? 6.918 -6.823 -10.284 1.00 93.50 129 GLY A N 1
ATOM 988 C CA . GLY A 1 129 ? 6.907 -6.438 -8.885 1.00 93.50 129 GLY A CA 1
ATOM 989 C C . GLY A 1 129 ? 5.829 -7.181 -8.122 1.00 93.50 129 GLY A C 1
ATOM 990 O O . GLY A 1 129 ? 5.064 -7.965 -8.687 1.00 93.50 129 GLY A O 1
ATOM 991 N N . ALA A 1 130 ? 5.754 -6.919 -6.826 1.00 93.62 130 ALA A N 1
ATOM 992 C CA . ALA A 1 130 ? 4.668 -7.420 -6.008 1.00 93.62 130 ALA A CA 1
ATOM 993 C C . ALA A 1 130 ? 4.297 -6.429 -4.910 1.00 93.62 130 ALA A C 1
ATOM 995 O O . ALA A 1 130 ? 5.161 -5.749 -4.351 1.00 93.62 130 ALA A O 1
ATOM 996 N N . ILE A 1 131 ? 3.004 -6.381 -4.610 1.00 95.00 131 ILE A N 1
ATOM 997 C CA . ILE A 1 131 ? 2.462 -5.735 -3.422 1.00 95.00 131 ILE A CA 1
ATOM 998 C C . ILE A 1 131 ? 2.464 -6.777 -2.312 1.00 95.00 131 ILE A C 1
ATOM 1000 O O . ILE A 1 131 ? 1.983 -7.899 -2.502 1.00 95.00 131 ILE A O 1
ATOM 1004 N N . PHE A 1 132 ? 3.005 -6.397 -1.162 1.00 94.88 132 PHE A N 1
ATOM 1005 C CA . PHE A 1 132 ? 3.089 -7.256 0.005 1.00 94.88 132 PHE A CA 1
ATOM 1006 C C . PHE A 1 132 ? 2.053 -6.807 1.035 1.00 94.88 132 PHE A C 1
ATOM 1008 O O . PHE A 1 132 ? 2.141 -5.690 1.548 1.00 94.88 132 PHE A O 1
ATOM 1015 N N . ILE A 1 133 ? 1.069 -7.665 1.318 1.00 95.75 133 ILE A N 1
ATOM 1016 C CA . ILE A 1 133 ? 0.021 -7.399 2.308 1.00 95.75 133 ILE A CA 1
ATOM 1017 C C . ILE A 1 133 ? 0.044 -8.502 3.359 1.00 95.75 133 ILE A C 1
ATOM 1019 O O . ILE A 1 133 ? -0.164 -9.669 3.039 1.00 95.75 133 ILE A O 1
ATOM 1023 N N . PHE A 1 134 ? 0.284 -8.151 4.616 1.00 94.88 134 PHE A N 1
ATOM 1024 C CA . PHE A 1 134 ? 0.522 -9.131 5.674 1.00 94.88 134 PHE A CA 1
ATOM 1025 C C . PHE A 1 134 ? -0.347 -8.885 6.901 1.00 94.88 134 PHE A C 1
ATOM 1027 O O . PHE A 1 134 ? -0.408 -7.770 7.412 1.00 94.88 134 PHE A O 1
ATOM 1034 N N . ASN A 1 135 ? -0.982 -9.941 7.403 1.00 94.25 135 ASN A N 1
ATOM 1035 C CA . ASN A 1 135 ? -1.711 -9.917 8.663 1.00 94.25 135 ASN A CA 1
ATOM 1036 C C . ASN A 1 135 ? -0.797 -10.415 9.804 1.00 94.25 135 ASN A C 1
ATOM 1038 O O . ASN A 1 135 ? -0.487 -11.610 9.845 1.00 94.25 135 ASN A O 1
ATOM 1042 N N . PRO A 1 136 ? -0.391 -9.549 10.755 1.00 91.44 136 PRO A N 1
ATOM 1043 C CA . PRO A 1 136 ? 0.549 -9.906 11.815 1.00 91.44 136 PRO A CA 1
ATOM 1044 C C . PRO A 1 136 ? -0.036 -10.871 12.850 1.00 91.44 136 PRO A C 1
ATOM 1046 O O . PRO A 1 136 ? 0.724 -11.528 13.557 1.00 91.44 136 PRO A O 1
ATOM 1049 N N . ARG A 1 137 ? -1.367 -10.985 12.940 1.00 89.44 137 ARG A N 1
ATOM 1050 C CA . ARG A 1 137 ? -2.040 -11.865 13.898 1.00 89.44 137 ARG A CA 1
ATOM 1051 C C . ARG A 1 137 ? -2.208 -13.282 13.365 1.00 89.44 137 ARG A C 1
ATOM 1053 O O . ARG A 1 137 ? -1.955 -14.239 14.087 1.00 89.44 137 ARG A O 1
ATOM 1060 N N . SER A 1 138 ? -2.682 -13.424 12.127 1.00 89.38 138 SER A N 1
ATOM 1061 C CA . SER A 1 138 ? -2.893 -14.744 11.517 1.00 89.38 138 SER A CA 1
ATOM 1062 C C . SER A 1 138 ? -1.650 -15.289 10.815 1.00 89.38 138 SER A C 1
ATOM 1064 O O . SER A 1 138 ? -1.595 -16.482 10.536 1.00 89.38 138 SER A O 1
ATOM 1066 N N . GLY A 1 139 ? -0.674 -14.430 10.504 1.00 89.38 139 GLY A N 1
ATOM 1067 C CA . GLY A 1 139 ? 0.471 -14.772 9.660 1.00 89.38 139 GLY A CA 1
ATOM 1068 C C . GLY A 1 139 ? 0.121 -14.872 8.173 1.00 89.38 139 GLY A C 1
ATOM 1069 O O . GLY A 1 139 ? 0.963 -15.269 7.371 1.00 89.38 139 GLY A O 1
ATOM 1070 N N . GLN A 1 140 ? -1.110 -14.526 7.791 1.00 91.62 140 GLN A N 1
ATOM 1071 C CA . GLN A 1 140 ? -1.566 -14.627 6.414 1.00 91.62 140 GLN A CA 1
ATOM 1072 C C . GLN A 1 140 ? -0.889 -13.573 5.537 1.00 91.62 140 GLN A C 1
ATOM 1074 O O . GLN A 1 140 ? -0.897 -12.380 5.853 1.00 91.62 140 GLN A O 1
ATOM 1079 N N . LEU A 1 141 ? -0.351 -14.017 4.405 1.00 92.31 141 LEU A N 1
ATOM 1080 C CA . LEU A 1 141 ? 0.259 -13.167 3.391 1.00 92.31 141 LEU A CA 1
ATOM 1081 C C . LEU A 1 141 ? -0.616 -13.161 2.138 1.00 92.31 141 LEU A C 1
ATOM 1083 O O . LEU A 1 141 ? -0.914 -14.219 1.581 1.00 92.31 141 LEU A O 1
ATOM 1087 N N . PHE A 1 142 ? -0.974 -11.971 1.667 1.00 93.81 142 PHE A N 1
ATOM 1088 C CA . PHE A 1 142 ? -1.452 -11.761 0.310 1.00 93.81 142 PHE A CA 1
ATOM 1089 C C . PHE A 1 142 ? -0.331 -11.137 -0.515 1.00 93.81 142 PHE A C 1
ATOM 1091 O O . PHE A 1 142 ? 0.137 -10.029 -0.241 1.00 93.81 142 PHE A O 1
ATOM 1098 N N . LEU A 1 143 ? 0.096 -11.866 -1.539 1.00 92.69 143 LEU A N 1
ATOM 1099 C CA . LEU A 1 143 ? 1.094 -11.411 -2.493 1.00 92.69 143 LEU A CA 1
ATOM 1100 C C . LEU A 1 143 ? 0.405 -11.171 -3.837 1.00 92.69 143 LEU A C 1
ATOM 1102 O O . LEU A 1 143 ? 0.022 -12.120 -4.526 1.00 92.69 143 LEU A O 1
ATOM 1106 N N . LYS A 1 144 ? 0.234 -9.899 -4.207 1.00 94.12 144 LYS A N 1
ATOM 1107 C CA . LYS A 1 144 ? -0.300 -9.512 -5.520 1.00 94.12 144 LYS A CA 1
ATOM 1108 C C . LYS A 1 144 ? 0.863 -9.219 -6.456 1.00 94.12 144 LYS A C 1
ATOM 1110 O O . LYS A 1 144 ? 1.608 -8.266 -6.235 1.00 94.12 144 LYS A O 1
ATOM 1115 N N . ILE A 1 145 ? 1.008 -10.028 -7.501 1.00 93.50 145 ILE A N 1
ATOM 1116 C CA . ILE A 1 145 ? 2.039 -9.835 -8.525 1.00 93.50 145 ILE A CA 1
ATOM 1117 C C . ILE A 1 145 ? 1.575 -8.747 -9.493 1.00 93.50 145 ILE A C 1
ATOM 1119 O O . ILE A 1 145 ? 0.462 -8.802 -10.015 1.00 93.50 145 ILE A O 1
ATOM 1123 N N . ILE A 1 146 ? 2.446 -7.770 -9.743 1.00 94.25 146 ILE A N 1
ATOM 1124 C CA . ILE A 1 146 ? 2.244 -6.708 -10.726 1.00 94.25 146 ILE A CA 1
ATOM 1125 C C . ILE A 1 146 ? 3.161 -6.979 -11.912 1.00 94.25 146 ILE A C 1
ATOM 1127 O O . ILE A 1 146 ? 4.385 -6.838 -11.834 1.00 94.25 146 ILE A O 1
ATOM 1131 N N . HIS A 1 147 ? 2.546 -7.389 -13.016 1.00 93.62 147 HIS A N 1
ATOM 1132 C CA . HIS A 1 147 ? 3.257 -7.726 -14.239 1.00 93.62 147 HIS A CA 1
ATOM 1133 C C . HIS A 1 147 ? 3.780 -6.475 -14.963 1.00 93.62 147 HIS A C 1
ATOM 1135 O O . HIS A 1 147 ? 3.178 -5.399 -14.903 1.00 93.62 147 HIS A O 1
ATOM 1141 N N . THR A 1 148 ? 4.878 -6.623 -15.714 1.00 93.31 148 THR A N 1
ATOM 1142 C CA . THR A 1 148 ? 5.504 -5.523 -16.475 1.00 93.31 148 THR A CA 1
ATOM 1143 C C . THR A 1 148 ? 4.566 -4.802 -17.448 1.00 93.31 148 THR A C 1
ATOM 1145 O O . THR A 1 148 ? 4.768 -3.621 -17.731 1.00 93.31 148 THR A O 1
ATOM 1148 N N . SER A 1 149 ? 3.512 -5.473 -17.921 1.00 92.69 149 SER A N 1
ATOM 1149 C CA . SER A 1 149 ? 2.507 -4.900 -18.826 1.00 92.69 149 SER A CA 1
ATOM 1150 C C . SER A 1 149 ? 1.773 -3.694 -18.241 1.00 92.69 149 SER A C 1
ATOM 1152 O O . SER A 1 149 ? 1.355 -2.826 -19.001 1.00 92.69 149 SER A O 1
ATOM 1154 N N . VAL A 1 150 ? 1.650 -3.593 -16.912 1.00 93.69 150 VAL A N 1
ATOM 1155 C CA . VAL A 1 150 ? 1.004 -2.448 -16.241 1.00 93.69 150 VAL A CA 1
ATOM 1156 C C . VAL A 1 150 ? 1.780 -1.145 -16.477 1.00 93.69 150 VAL A C 1
ATOM 1158 O O . VAL A 1 150 ? 1.203 -0.059 -16.484 1.00 93.69 150 VAL A O 1
ATOM 1161 N N . TRP A 1 151 ? 3.088 -1.244 -16.716 1.00 93.31 151 TRP A N 1
ATOM 1162 C CA . TRP A 1 151 ? 3.974 -0.097 -16.918 1.00 93.31 151 TRP A CA 1
ATOM 1163 C C . TRP A 1 151 ? 4.075 0.338 -18.386 1.00 93.31 151 TRP A C 1
ATOM 1165 O O . TRP A 1 151 ? 4.636 1.397 -18.676 1.00 93.31 151 TRP A O 1
ATOM 1175 N N . ALA A 1 152 ? 3.554 -0.460 -19.321 1.00 90.88 152 ALA A N 1
ATOM 1176 C CA . ALA A 1 152 ? 3.684 -0.200 -20.749 1.00 90.88 152 ALA A CA 1
ATOM 1177 C C . ALA A 1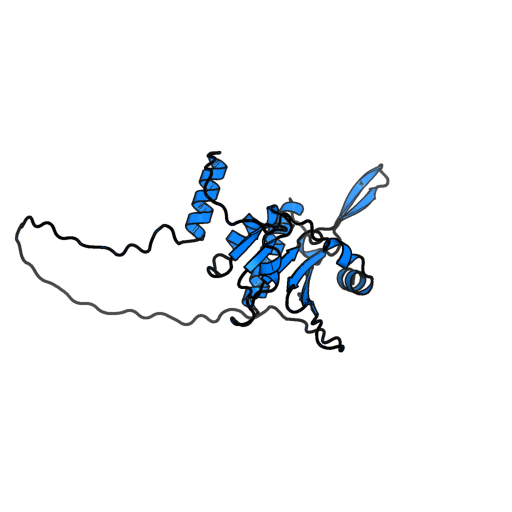 152 ? 2.966 1.101 -21.153 1.00 90.88 152 ALA A C 1
ATOM 1179 O O . ALA A 1 152 ? 1.795 1.312 -20.842 1.00 90.88 152 ALA A O 1
ATOM 1180 N N . GLY A 1 153 ? 3.683 1.990 -21.847 1.00 90.06 153 GLY A N 1
ATOM 1181 C CA . GLY A 1 153 ? 3.145 3.271 -22.324 1.00 90.06 153 GLY A CA 1
ATOM 1182 C C . GLY A 1 153 ? 2.916 4.331 -21.239 1.00 90.06 153 GLY A C 1
ATOM 1183 O O . GLY A 1 153 ? 2.445 5.423 -21.550 1.00 90.06 153 GLY A O 1
ATOM 1184 N N . GLN A 1 154 ? 3.268 4.049 -19.982 1.00 92.12 154 GLN A N 1
ATOM 1185 C CA . GLN A 1 154 ? 3.035 4.957 -18.862 1.00 92.12 154 GLN A CA 1
ATOM 1186 C C . GLN A 1 154 ? 4.256 5.835 -18.562 1.00 92.12 154 GLN A C 1
ATOM 1188 O O . GLN A 1 154 ? 5.409 5.451 -18.762 1.00 92.12 154 GLN A O 1
ATOM 1193 N N . LYS A 1 155 ? 4.002 7.041 -18.044 1.00 89.50 155 LYS A N 1
ATOM 1194 C CA . LYS A 1 155 ? 5.031 7.975 -17.556 1.00 89.50 155 LYS A CA 1
ATOM 1195 C C . LYS A 1 155 ? 4.900 8.141 -16.043 1.00 89.50 155 LYS A C 1
ATOM 1197 O O . LYS A 1 155 ? 3.848 7.875 -15.475 1.00 89.50 155 LYS A O 1
ATOM 1202 N N . ARG A 1 156 ? 5.966 8.616 -15.384 1.00 90.31 156 ARG A N 1
ATOM 1203 C CA . ARG A 1 156 ? 6.006 8.838 -13.918 1.00 90.31 156 ARG A CA 1
ATOM 1204 C C . ARG A 1 156 ? 5.681 7.567 -13.110 1.00 90.31 156 ARG A C 1
ATOM 1206 O O . ARG A 1 156 ? 4.919 7.592 -12.145 1.00 90.31 156 ARG A O 1
ATOM 1213 N N . LEU A 1 157 ? 6.312 6.460 -13.499 1.00 91.94 157 LEU A N 1
ATOM 1214 C CA . LEU A 1 157 ? 6.045 5.106 -12.999 1.00 91.94 157 LEU A CA 1
ATOM 1215 C C . LEU A 1 157 ? 6.158 4.973 -11.473 1.00 91.94 157 LEU A C 1
ATOM 1217 O O . LEU A 1 157 ? 5.337 4.302 -10.860 1.00 91.94 157 LEU A O 1
ATOM 1221 N N . SER A 1 158 ? 7.094 5.679 -10.834 1.00 89.88 158 SER A N 1
ATOM 1222 C CA . SER A 1 158 ? 7.237 5.660 -9.370 1.00 89.88 158 SER A CA 1
ATOM 1223 C C . SER A 1 158 ? 6.019 6.222 -8.632 1.00 89.88 158 SER A C 1
ATOM 1225 O O . SER A 1 158 ? 5.703 5.774 -7.533 1.00 89.88 158 SER A O 1
ATOM 1227 N N . GLN A 1 159 ? 5.335 7.213 -9.212 1.00 91.25 159 GLN A N 1
ATOM 1228 C CA . GLN A 1 159 ? 4.087 7.732 -8.654 1.00 91.25 159 GLN A CA 1
ATOM 1229 C C . GLN A 1 159 ? 2.940 6.776 -8.972 1.00 91.25 159 GLN A C 1
ATOM 1231 O O . GLN A 1 159 ? 2.177 6.431 -8.073 1.00 91.25 159 GLN A O 1
ATOM 1236 N N . LEU A 1 160 ? 2.859 6.307 -10.222 1.00 93.62 160 LEU A N 1
ATOM 1237 C CA . LEU A 1 160 ? 1.848 5.345 -10.658 1.00 93.62 160 LEU A CA 1
ATOM 1238 C C . LEU A 1 160 ? 1.855 4.074 -9.798 1.00 93.62 160 LEU A C 1
ATOM 1240 O O . LEU A 1 160 ? 0.790 3.575 -9.465 1.00 93.62 160 LEU A O 1
ATOM 1244 N N . ALA A 1 161 ? 3.026 3.591 -9.381 1.00 94.94 161 ALA A N 1
ATOM 1245 C CA . ALA A 1 161 ? 3.160 2.411 -8.532 1.00 94.94 161 ALA A CA 1
ATOM 1246 C C . ALA A 1 161 ? 2.392 2.532 -7.209 1.00 94.94 161 ALA A C 1
ATOM 1248 O O . ALA A 1 161 ? 1.745 1.576 -6.788 1.00 94.94 161 ALA A O 1
ATOM 1249 N N . LYS A 1 162 ? 2.401 3.715 -6.585 1.00 95.19 162 LYS A N 1
ATOM 1250 C CA . LYS A 1 162 ? 1.674 3.971 -5.332 1.00 95.19 162 LYS A CA 1
ATOM 1251 C C . LYS A 1 162 ? 0.162 3.937 -5.544 1.00 95.19 162 LYS A C 1
ATOM 1253 O O . LYS A 1 162 ? -0.557 3.286 -4.795 1.00 95.19 162 LYS A O 1
ATOM 1258 N N . TRP A 1 163 ? -0.306 4.584 -6.612 1.00 95.44 163 TRP A N 1
ATOM 1259 C CA . TRP A 1 163 ? -1.722 4.586 -6.990 1.00 95.44 163 TRP A CA 1
ATOM 1260 C C . TRP A 1 163 ? -2.214 3.191 -7.373 1.00 95.44 163 TRP A C 1
ATOM 1262 O O . TRP A 1 163 ? -3.246 2.757 -6.879 1.00 95.44 163 TRP A O 1
ATOM 1272 N N . LYS A 1 164 ? -1.433 2.447 -8.165 1.00 95.62 164 LYS A N 1
ATOM 1273 C CA . LYS A 1 164 ? -1.732 1.048 -8.488 1.00 95.62 164 LYS A CA 1
ATOM 1274 C C . LYS A 1 164 ? -1.752 0.160 -7.253 1.00 95.62 164 LYS A C 1
ATOM 1276 O O . LYS A 1 164 ? -2.605 -0.710 -7.153 1.00 95.62 164 LYS A O 1
ATOM 1281 N N . THR A 1 165 ? -0.872 0.409 -6.288 1.00 96.38 165 THR A N 1
ATOM 1282 C CA . THR A 1 165 ? -0.906 -0.326 -5.021 1.00 96.38 165 THR A CA 1
ATOM 1283 C C . THR A 1 165 ? -2.205 -0.068 -4.263 1.00 96.38 165 THR A C 1
ATOM 1285 O O . THR A 1 165 ? -2.847 -1.015 -3.824 1.00 96.38 165 THR A O 1
ATOM 1288 N N . ALA A 1 166 ? -2.621 1.193 -4.140 1.00 96.00 166 ALA A N 1
ATOM 1289 C CA . ALA A 1 166 ? -3.863 1.542 -3.456 1.00 96.00 166 ALA A CA 1
ATOM 1290 C C . ALA A 1 166 ? -5.109 0.979 -4.163 1.00 96.00 166 ALA A C 1
ATOM 1292 O O . ALA A 1 166 ? -6.012 0.472 -3.501 1.00 96.00 166 ALA A O 1
ATOM 1293 N N . GLU A 1 167 ? -5.130 1.005 -5.497 1.00 95.81 167 GLU A N 1
ATOM 1294 C CA . GLU A 1 167 ? -6.188 0.408 -6.318 1.00 95.81 167 GLU A CA 1
ATOM 1295 C C . GLU A 1 167 ? -6.328 -1.101 -6.065 1.00 95.81 167 GLU A C 1
ATOM 1297 O O . GLU A 1 167 ? -7.428 -1.582 -5.797 1.00 95.81 167 GLU A O 1
ATOM 1302 N N . GLU A 1 168 ? -5.216 -1.839 -6.086 1.00 96.00 168 GLU A N 1
ATOM 1303 C CA . GLU A 1 168 ? -5.194 -3.291 -5.867 1.00 96.00 168 GLU A CA 1
ATOM 1304 C C . GLU A 1 168 ? -5.533 -3.671 -4.420 1.00 96.00 168 GLU A C 1
ATOM 1306 O O . GLU A 1 168 ? -6.247 -4.647 -4.192 1.00 96.00 168 GLU A O 1
ATOM 1311 N N . VAL A 1 169 ? -5.088 -2.885 -3.433 1.00 95.88 169 VAL A N 1
ATOM 1312 C CA . VAL A 1 169 ? -5.483 -3.066 -2.025 1.00 95.88 169 VAL A CA 1
ATOM 1313 C C . VAL A 1 169 ? -6.993 -2.873 -1.873 1.00 95.88 169 VAL A C 1
ATOM 1315 O O . VAL A 1 169 ? -7.658 -3.713 -1.271 1.00 95.88 169 VAL A O 1
ATOM 1318 N N . ALA A 1 170 ? -7.563 -1.819 -2.462 1.00 95.19 170 ALA A N 1
ATOM 1319 C CA . ALA A 1 170 ? -9.004 -1.587 -2.425 1.00 95.19 170 ALA A CA 1
ATOM 1320 C C . ALA A 1 170 ? -9.784 -2.697 -3.152 1.00 95.19 170 ALA A C 1
ATOM 1322 O O . ALA A 1 170 ? -10.830 -3.134 -2.673 1.00 95.19 170 ALA A O 1
ATOM 1323 N N . ALA A 1 171 ? -9.282 -3.188 -4.289 1.00 94.75 171 ALA A N 1
ATOM 1324 C CA . ALA A 1 171 ? -9.877 -4.313 -5.008 1.00 94.75 171 ALA A CA 1
ATOM 1325 C C . ALA A 1 171 ? -9.854 -5.611 -4.183 1.00 94.75 171 ALA A C 1
ATOM 1327 O O . ALA A 1 171 ? -10.847 -6.337 -4.172 1.00 94.75 171 ALA A O 1
ATOM 1328 N N . LEU A 1 172 ? -8.769 -5.871 -3.447 1.00 94.69 172 LEU A N 1
ATOM 1329 C CA . LEU A 1 172 ? -8.675 -7.010 -2.534 1.00 94.69 172 LEU A CA 1
ATOM 1330 C C . LEU A 1 172 ? -9.676 -6.897 -1.378 1.00 94.69 172 LEU A C 1
ATOM 1332 O O . LEU A 1 172 ? -10.337 -7.871 -1.047 1.00 94.69 172 LEU A O 1
ATOM 1336 N N . ILE A 1 173 ? -9.844 -5.717 -0.780 1.00 94.38 173 ILE A N 1
ATOM 1337 C CA . ILE A 1 173 ? -10.834 -5.526 0.295 1.00 94.38 173 ILE A CA 1
ATOM 1338 C C . ILE A 1 173 ? -12.256 -5.764 -0.233 1.00 94.38 173 ILE A C 1
ATOM 1340 O O . ILE A 1 173 ? -13.058 -6.406 0.443 1.00 94.38 173 ILE A O 1
ATOM 1344 N N . ARG A 1 174 ? -12.559 -5.310 -1.460 1.00 93.00 174 ARG A N 1
ATOM 1345 C CA . ARG A 1 174 ? -13.858 -5.550 -2.119 1.00 93.00 174 ARG A CA 1
ATOM 1346 C C . ARG A 1 174 ? -14.132 -7.028 -2.402 1.00 93.00 174 ARG A C 1
ATOM 1348 O O . ARG A 1 174 ? -15.298 -7.401 -2.477 1.00 93.00 174 ARG A O 1
ATOM 1355 N N . SER A 1 175 ? -13.102 -7.852 -2.598 1.00 92.12 175 SER A N 1
ATOM 1356 C CA . SER A 1 175 ? -13.284 -9.278 -2.895 1.00 92.12 175 SER A CA 1
ATOM 1357 C C . SER A 1 175 ? -13.443 -10.152 -1.655 1.00 92.12 175 SER A C 1
ATOM 1359 O O . SER A 1 175 ? -13.942 -11.271 -1.767 1.00 92.12 175 SER A O 1
ATOM 1361 N N . LEU A 1 176 ? -13.047 -9.653 -0.483 1.00 90.88 176 LEU A N 1
ATOM 1362 C CA . LEU A 1 176 ? -13.223 -10.351 0.784 1.00 90.88 176 LEU A CA 1
ATOM 1363 C C . LEU A 1 176 ? -14.611 -10.115 1.378 1.00 90.88 176 LEU A C 1
ATOM 1365 O O . LEU A 1 176 ? -15.229 -9.059 1.214 1.00 90.88 176 LEU A O 1
ATOM 1369 N N . HIS A 1 177 ? -15.076 -11.097 2.148 1.00 90.94 177 HIS A N 1
ATOM 1370 C CA . HIS A 1 177 ? -16.288 -10.950 2.942 1.00 90.94 177 HIS A CA 1
ATOM 1371 C C . HIS A 1 177 ? -16.091 -9.891 4.038 1.00 90.94 177 HIS A C 1
ATOM 1373 O O . HIS A 1 177 ? -14.996 -9.747 4.580 1.00 90.94 177 HIS A O 1
ATOM 1379 N N . VAL A 1 178 ? -17.159 -9.185 4.423 1.00 88.38 178 VAL A N 1
ATOM 1380 C CA . VAL A 1 178 ? -17.112 -8.075 5.401 1.00 88.38 178 VAL A CA 1
ATOM 1381 C C . VAL A 1 178 ? -16.507 -8.452 6.760 1.00 88.38 178 VAL A C 1
ATOM 1383 O O . VAL A 1 178 ? -16.021 -7.585 7.476 1.00 88.38 178 VAL A O 1
ATOM 1386 N N . THR A 1 179 ? -16.510 -9.738 7.117 1.00 89.25 179 THR A N 1
ATOM 1387 C CA . THR A 1 179 ? -15.903 -10.267 8.352 1.00 89.25 179 THR A CA 1
ATOM 1388 C C . THR A 1 179 ? -14.385 -10.415 8.279 1.00 89.25 179 THR A C 1
ATOM 1390 O O . THR A 1 179 ? -13.738 -10.494 9.316 1.00 89.25 179 THR A O 1
ATOM 1393 N N . GLU A 1 180 ? -13.823 -10.504 7.074 1.00 89.12 180 GLU A N 1
ATOM 1394 C CA . GLU A 1 180 ? -12.384 -10.659 6.826 1.00 89.12 180 GLU A CA 1
ATOM 1395 C C . GLU A 1 180 ? -11.713 -9.339 6.421 1.00 89.12 180 GLU A C 1
ATOM 1397 O O . GLU A 1 180 ? -10.488 -9.276 6.293 1.00 89.12 180 GLU A O 1
ATOM 1402 N N . GLN A 1 181 ? -12.506 -8.285 6.207 1.00 92.81 181 GLN A N 1
ATOM 1403 C CA . GLN A 1 181 ? -11.998 -6.965 5.856 1.00 92.81 181 GLN A CA 1
ATOM 1404 C C . GLN A 1 181 ? -11.177 -6.373 7.013 1.00 92.81 181 GLN A C 1
ATOM 1406 O O . GLN A 1 181 ? -11.540 -6.538 8.182 1.00 92.81 181 GLN A O 1
ATOM 1411 N N . PRO A 1 182 ? -10.068 -5.677 6.710 1.00 94.56 182 PRO A N 1
ATOM 1412 C CA . PRO A 1 182 ? -9.230 -5.081 7.735 1.00 94.56 182 PRO A CA 1
ATOM 1413 C C . PRO A 1 182 ? -9.976 -3.951 8.444 1.00 94.56 182 PRO A C 1
ATOM 1415 O O . PRO A 1 182 ? -10.617 -3.124 7.809 1.00 94.56 182 PRO A O 1
ATOM 1418 N N . ASN A 1 183 ? -9.843 -3.871 9.763 1.00 94.56 183 ASN A N 1
ATOM 1419 C CA . ASN A 1 183 ? -10.250 -2.689 10.524 1.00 94.56 183 ASN A CA 1
ATOM 1420 C C . ASN A 1 183 ? -9.200 -1.582 10.414 1.00 94.56 183 ASN A C 1
ATOM 1422 O O . ASN A 1 183 ? -9.530 -0.402 10.477 1.00 94.56 183 ASN A O 1
ATOM 1426 N N . GLN A 1 184 ? -7.934 -1.969 10.253 1.00 93.75 184 GLN A N 1
ATOM 1427 C CA . GLN A 1 184 ? -6.818 -1.041 10.198 1.00 93.75 184 GLN A CA 1
ATOM 1428 C C . GLN A 1 184 ? -5.798 -1.482 9.149 1.00 93.75 184 GLN A C 1
ATOM 1430 O O . GLN A 1 184 ? -5.433 -2.657 9.058 1.00 93.75 184 GLN A O 1
ATOM 1435 N N . ILE A 1 185 ? -5.302 -0.520 8.380 1.00 95.38 185 ILE A N 1
ATOM 1436 C CA . ILE A 1 185 ? -4.221 -0.695 7.417 1.00 95.38 185 ILE A CA 1
ATOM 1437 C C . ILE A 1 185 ? -3.041 0.151 7.871 1.00 95.38 185 ILE A C 1
ATOM 1439 O O . ILE A 1 185 ? -3.159 1.358 8.068 1.00 95.38 185 ILE A O 1
ATOM 1443 N N . ILE A 1 186 ? -1.889 -0.490 8.026 1.00 94.81 186 ILE A N 1
ATOM 1444 C CA . ILE A 1 186 ? -0.639 0.153 8.402 1.00 94.81 186 ILE A CA 1
ATOM 1445 C C . ILE A 1 186 ? 0.292 0.147 7.197 1.00 94.81 186 ILE A C 1
ATOM 1447 O O . ILE A 1 186 ? 0.665 -0.909 6.683 1.00 94.81 186 ILE A O 1
ATOM 1451 N N . VAL A 1 187 ? 0.696 1.334 6.755 1.00 94.62 187 VAL A N 1
ATOM 1452 C CA . VAL A 1 187 ? 1.649 1.480 5.653 1.00 94.62 187 VAL A CA 1
ATOM 1453 C C . VAL A 1 187 ? 3.074 1.620 6.163 1.00 94.62 187 VAL A C 1
ATOM 1455 O O . VAL A 1 187 ? 3.347 2.353 7.116 1.00 94.62 187 VAL A O 1
ATOM 1458 N N . THR A 1 188 ? 4.009 0.964 5.480 1.00 91.88 188 THR A N 1
ATOM 1459 C CA . THR A 1 188 ? 5.446 1.101 5.766 1.00 91.88 188 THR A CA 1
ATOM 1460 C C . THR A 1 188 ? 6.005 2.444 5.303 1.00 91.88 188 THR A C 1
ATOM 1462 O O . THR A 1 188 ? 6.920 2.988 5.918 1.00 91.88 188 THR A O 1
ATOM 1465 N N . ARG A 1 189 ? 5.467 3.006 4.212 1.00 90.38 189 ARG A N 1
ATOM 1466 C CA . ARG A 1 189 ? 5.956 4.251 3.605 1.00 90.38 189 ARG A CA 1
ATOM 1467 C C . ARG A 1 189 ? 4.878 5.327 3.631 1.00 90.38 189 ARG A C 1
ATOM 1469 O O . ARG A 1 189 ? 3.797 5.142 3.084 1.00 90.38 189 ARG A O 1
ATOM 1476 N N . LYS A 1 190 ? 5.215 6.515 4.151 1.00 88.56 190 LYS A N 1
ATOM 1477 C CA . LYS A 1 190 ? 4.288 7.667 4.245 1.00 88.56 190 LYS A CA 1
ATOM 1478 C C . LYS A 1 190 ? 3.657 8.061 2.903 1.00 88.56 190 LYS A C 1
ATOM 1480 O O . LYS A 1 190 ? 2.538 8.549 2.860 1.00 88.56 190 LYS A O 1
ATOM 1485 N N . GLY A 1 191 ? 4.360 7.817 1.794 1.00 90.62 191 GLY A N 1
ATOM 1486 C CA . GLY A 1 191 ? 3.859 8.108 0.449 1.00 90.62 191 GLY A CA 1
ATOM 1487 C C . GLY A 1 191 ? 2.635 7.290 0.018 1.00 90.62 191 GLY A C 1
ATOM 1488 O O . GLY A 1 191 ? 2.072 7.614 -1.024 1.00 90.62 191 GLY A O 1
ATOM 1489 N N . MET A 1 192 ? 2.258 6.254 0.774 1.00 93.56 192 MET A N 1
ATOM 1490 C CA . MET A 1 192 ? 1.073 5.426 0.534 1.00 93.56 192 MET A CA 1
ATOM 1491 C C . MET A 1 192 ? -0.185 5.904 1.267 1.00 93.56 192 MET A C 1
ATOM 1493 O O . MET A 1 192 ? -1.262 5.421 0.932 1.00 93.56 192 MET A O 1
ATOM 1497 N N . LEU A 1 193 ? -0.073 6.852 2.206 1.00 92.00 193 LEU A N 1
ATOM 1498 C CA . LEU A 1 193 ? -1.225 7.386 2.945 1.00 92.00 193 LEU A CA 1
ATOM 1499 C C . LEU A 1 193 ? -2.213 8.076 1.993 1.00 92.00 193 LEU A C 1
ATOM 1501 O O . LEU A 1 193 ? -3.327 7.588 1.818 1.00 92.00 193 LEU A O 1
ATOM 1505 N N . ASP A 1 194 ? -1.761 9.117 1.280 1.00 91.38 194 ASP A N 1
ATOM 1506 C CA . ASP A 1 194 ? -2.628 9.900 0.387 1.00 91.38 194 ASP A CA 1
ATOM 1507 C C . ASP A 1 194 ? -3.339 9.031 -0.691 1.00 91.38 194 ASP A C 1
ATOM 1509 O O . ASP A 1 194 ? -4.536 9.221 -0.911 1.00 91.38 194 ASP A O 1
ATOM 1513 N N . PRO A 1 195 ? -2.678 8.076 -1.390 1.00 94.69 195 PRO A N 1
ATOM 1514 C CA . PRO A 1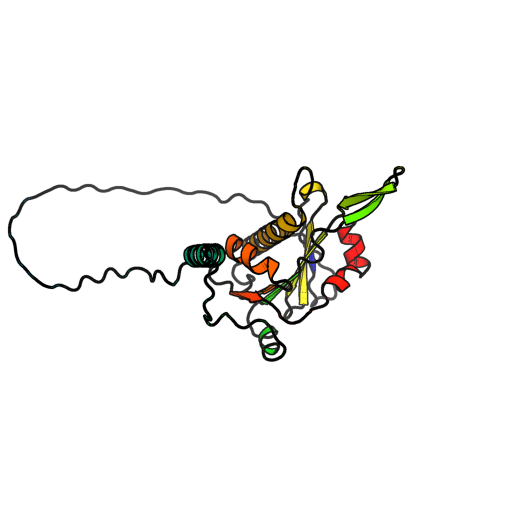 195 ? -3.371 7.209 -2.349 1.00 94.69 195 PRO A CA 1
ATOM 1515 C C . PRO A 1 195 ? -4.401 6.268 -1.711 1.00 94.69 195 PRO A C 1
ATOM 1517 O O . PRO A 1 195 ? -5.460 6.053 -2.301 1.00 94.69 195 PRO A O 1
ATOM 1520 N N . LEU A 1 196 ? -4.116 5.701 -0.533 1.00 94.19 196 LEU A N 1
ATOM 1521 C CA . LEU A 1 196 ? -5.053 4.800 0.144 1.00 94.19 196 LEU A CA 1
ATOM 1522 C C . LEU A 1 196 ? -6.276 5.546 0.667 1.00 94.19 196 LEU A C 1
ATOM 1524 O O . LEU A 1 196 ? -7.382 5.055 0.476 1.00 94.19 196 LEU A O 1
ATOM 1528 N N . GLU A 1 197 ? -6.106 6.738 1.238 1.00 91.06 197 GLU A N 1
ATOM 1529 C CA . GLU A 1 197 ? -7.229 7.575 1.683 1.00 91.06 197 GLU A CA 1
ATOM 1530 C C . GLU A 1 197 ? -8.214 7.854 0.544 1.00 91.06 197 GLU A C 1
ATOM 1532 O O . GLU A 1 197 ? -9.424 7.810 0.739 1.00 91.06 197 GLU A O 1
ATOM 1537 N N . VAL A 1 198 ? -7.705 8.081 -0.671 1.00 92.44 198 VAL A N 1
ATOM 1538 C CA . VAL A 1 198 ? -8.539 8.331 -1.855 1.00 92.44 198 VAL A CA 1
ATOM 1539 C C . VAL A 1 198 ? -9.233 7.059 -2.349 1.00 92.44 198 VAL A C 1
ATOM 1541 O O . VAL A 1 198 ? -10.402 7.106 -2.720 1.00 92.44 198 VAL A O 1
ATOM 1544 N N . HIS A 1 199 ? -8.535 5.923 -2.388 1.00 92.94 199 HIS A N 1
ATOM 1545 C CA . HIS A 1 199 ? -9.101 4.672 -2.911 1.00 92.94 199 HIS A CA 1
ATOM 1546 C C . HIS A 1 199 ? -10.010 3.935 -1.916 1.00 92.94 199 HIS A C 1
ATOM 1548 O O . HIS A 1 199 ? -10.801 3.090 -2.341 1.00 92.94 199 HIS A O 1
ATOM 1554 N N . LEU A 1 200 ? -9.909 4.248 -0.621 1.00 92.31 200 LEU A N 1
ATOM 1555 C CA . LEU A 1 200 ? -10.682 3.633 0.459 1.00 92.31 200 LEU A CA 1
ATOM 1556 C C . LEU A 1 200 ? -11.826 4.517 0.974 1.00 92.31 200 LEU A C 1
ATOM 1558 O O . LEU A 1 200 ? -12.390 4.219 2.021 1.00 92.31 200 LEU A O 1
ATOM 1562 N N . LEU A 1 201 ? -12.233 5.550 0.225 1.00 89.69 201 LEU A N 1
ATOM 1563 C CA . LEU A 1 201 ? -13.414 6.365 0.558 1.00 89.69 201 LEU A CA 1
ATOM 1564 C C . LEU A 1 201 ? -14.700 5.527 0.684 1.00 89.69 201 LEU A C 1
ATOM 1566 O O . LEU A 1 201 ? -15.567 5.854 1.491 1.00 89.69 201 LEU A O 1
ATOM 1570 N N . ASP A 1 202 ? -14.792 4.418 -0.058 1.00 87.38 202 ASP A N 1
ATOM 1571 C CA . ASP A 1 202 ? -15.903 3.455 0.027 1.00 87.38 202 ASP A CA 1
ATOM 1572 C C . ASP A 1 202 ? -15.909 2.659 1.350 1.00 87.38 202 ASP A C 1
ATOM 1574 O O . ASP A 1 202 ? -16.894 1.999 1.684 1.00 87.38 202 ASP A O 1
ATOM 1578 N N . PHE A 1 203 ? -14.809 2.701 2.109 1.00 89.62 203 PHE A N 1
ATOM 1579 C CA . PHE A 1 203 ? -14.569 1.917 3.318 1.00 89.62 203 PHE A CA 1
ATOM 1580 C C . PHE A 1 203 ? -14.292 2.817 4.535 1.00 89.62 203 PHE A C 1
ATOM 1582 O O . PHE A 1 203 ? -13.212 2.753 5.123 1.00 89.62 203 PHE A O 1
ATOM 1589 N N . PRO A 1 204 ? -15.276 3.612 4.997 1.00 84.69 204 PRO A N 1
ATOM 1590 C CA . PRO A 1 204 ? -15.073 4.615 6.049 1.00 84.69 204 PRO A CA 1
ATOM 1591 C C . PRO A 1 204 ? -14.700 4.031 7.422 1.00 84.69 204 PRO A C 1
ATOM 1593 O O . PRO A 1 204 ? -14.297 4.766 8.315 1.00 84.69 204 PRO A O 1
ATOM 1596 N N . LYS A 1 205 ? -14.848 2.714 7.617 1.00 88.12 205 LYS A N 1
ATOM 1597 C CA . LYS A 1 205 ? -14.487 2.016 8.863 1.00 88.12 205 LYS A CA 1
ATOM 1598 C C . LYS A 1 205 ? -13.010 1.622 8.933 1.00 88.12 205 LYS A C 1
ATOM 1600 O O . LYS A 1 205 ? -12.564 1.185 9.990 1.00 88.12 205 LYS A O 1
ATOM 1605 N N . VAL A 1 206 ? -12.288 1.696 7.815 1.00 91.56 206 VAL A N 1
ATOM 1606 C CA . VAL A 1 206 ? -10.894 1.261 7.729 1.00 91.56 206 VAL A CA 1
ATOM 1607 C C . VAL A 1 206 ? -9.993 2.416 8.134 1.00 91.56 206 VAL A C 1
ATOM 1609 O O . VAL A 1 206 ? -9.922 3.430 7.447 1.00 91.56 206 VAL A O 1
ATOM 1612 N N . VAL A 1 207 ? -9.277 2.244 9.239 1.00 91.75 207 VAL A N 1
ATOM 1613 C CA . VAL A 1 207 ? -8.324 3.240 9.736 1.00 91.75 207 VAL A CA 1
ATOM 1614 C C . VAL A 1 207 ? -6.990 3.079 9.011 1.00 91.75 207 VAL A C 1
ATOM 1616 O O . VAL A 1 207 ? -6.437 1.979 8.962 1.00 91.75 207 VAL A O 1
ATOM 1619 N N . ILE A 1 208 ? -6.444 4.162 8.459 1.00 93.00 208 ILE A N 1
ATOM 1620 C CA . ILE A 1 208 ? -5.166 4.150 7.737 1.00 93.00 208 ILE A CA 1
ATOM 1621 C C . ILE A 1 208 ? -4.105 4.808 8.621 1.00 93.00 208 ILE A C 1
ATOM 1623 O O . ILE A 1 208 ? -4.187 5.998 8.903 1.00 93.00 208 ILE A O 1
ATOM 1627 N N . LYS A 1 209 ? -3.080 4.051 9.031 1.00 91.44 209 LYS A N 1
ATOM 1628 C CA . LYS A 1 209 ? -1.978 4.560 9.864 1.00 91.44 209 LYS A CA 1
ATOM 1629 C C . LYS A 1 209 ? -0.627 4.432 9.177 1.00 91.44 209 LYS A C 1
ATOM 1631 O O . LYS A 1 209 ? -0.348 3.466 8.465 1.00 91.44 209 LYS A O 1
ATOM 1636 N N . GLY A 1 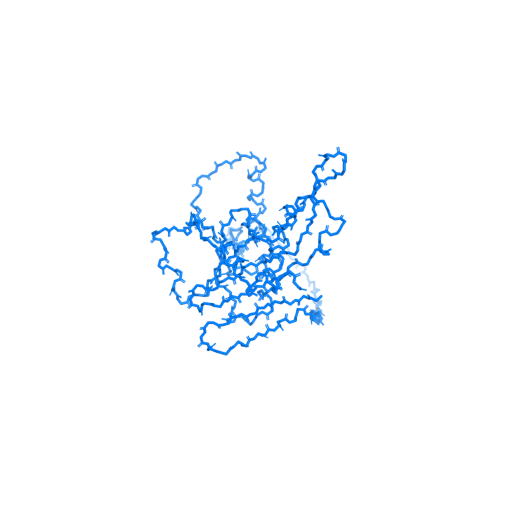210 ? 0.252 5.394 9.438 1.00 91.12 210 GLY A N 1
ATOM 1637 C CA . GLY A 1 210 ? 1.669 5.284 9.105 1.00 91.12 210 GLY A CA 1
ATOM 1638 C C . GLY A 1 210 ? 2.424 4.443 10.134 1.00 91.12 210 GLY A C 1
ATOM 1639 O O . GLY A 1 210 ? 2.008 4.331 11.285 1.00 91.12 210 GLY A O 1
ATOM 1640 N N . SER A 1 211 ? 3.562 3.879 9.735 1.00 88.69 211 SER A N 1
ATOM 1641 C CA . SER A 1 211 ? 4.528 3.288 10.660 1.00 88.69 211 SER A CA 1
ATOM 1642 C C . SER A 1 211 ? 5.813 4.110 10.719 1.00 88.69 211 SER A C 1
ATOM 1644 O O . SER A 1 211 ? 6.323 4.564 9.695 1.00 88.69 211 SER A O 1
ATOM 1646 N N . GLU A 1 212 ? 6.343 4.298 11.926 1.00 86.00 212 GLU A N 1
ATOM 1647 C CA . GLU A 1 212 ? 7.706 4.793 12.161 1.00 86.00 212 GLU A CA 1
ATOM 1648 C C . GLU A 1 212 ? 8.723 3.650 12.221 1.00 86.00 212 GLU A C 1
ATOM 1650 O O . GLU A 1 212 ? 9.924 3.862 12.054 1.00 86.00 212 GLU A O 1
ATOM 1655 N N . LEU A 1 213 ? 8.240 2.425 12.432 1.00 85.00 213 LEU A N 1
ATOM 1656 C CA . LEU A 1 213 ? 9.065 1.231 12.467 1.00 85.00 213 LEU A CA 1
ATOM 1657 C C . LEU A 1 213 ? 9.458 0.835 11.044 1.00 85.00 213 LEU A C 1
ATOM 1659 O O . LEU A 1 213 ? 8.618 0.587 10.178 1.00 85.00 213 LEU A O 1
ATOM 1663 N N . GLN A 1 214 ? 10.762 0.718 10.808 1.00 82.12 214 GLN A N 1
ATOM 1664 C CA . GLN A 1 214 ? 11.275 0.182 9.552 1.00 82.12 214 GLN A CA 1
ATOM 1665 C C . GLN A 1 214 ? 11.185 -1.344 9.565 1.00 82.12 214 GLN A C 1
ATOM 1667 O O . GLN A 1 214 ? 12.118 -2.044 9.955 1.00 82.12 214 GLN A O 1
ATOM 1672 N N . LEU A 1 215 ? 10.034 -1.862 9.142 1.00 84.62 215 LEU A N 1
ATOM 1673 C CA . LEU A 1 215 ? 9.805 -3.298 9.027 1.00 84.62 215 LEU A CA 1
ATOM 1674 C C . LEU A 1 215 ? 10.479 -3.844 7.753 1.00 84.62 215 LEU A C 1
ATOM 1676 O O . LEU A 1 215 ? 10.229 -3.336 6.656 1.00 84.62 215 LEU A O 1
ATOM 1680 N N . PRO A 1 216 ? 11.323 -4.889 7.845 1.00 88.00 216 PRO A N 1
ATOM 1681 C CA . PRO A 1 216 ? 12.124 -5.369 6.721 1.00 88.00 216 PRO A CA 1
ATOM 1682 C C . PRO A 1 216 ? 11.347 -6.293 5.760 1.00 88.00 216 PRO A C 1
ATOM 1684 O O . PRO A 1 216 ? 11.894 -7.290 5.290 1.00 88.00 216 PRO A O 1
ATOM 1687 N N . PHE A 1 217 ? 10.098 -5.971 5.402 1.00 86.00 217 PHE A N 1
ATOM 1688 C CA . PHE A 1 217 ? 9.285 -6.793 4.483 1.00 86.00 217 PHE A CA 1
ATOM 1689 C C . PHE A 1 217 ? 9.907 -6.937 3.087 1.00 86.00 217 PHE A C 1
ATOM 1691 O O . PHE A 1 217 ? 9.756 -7.968 2.433 1.00 86.00 217 PHE A O 1
ATOM 1698 N N . GLN A 1 218 ? 10.731 -5.971 2.671 1.00 85.50 218 GLN A N 1
ATOM 1699 C CA . GLN A 1 218 ? 11.529 -6.077 1.448 1.00 85.50 218 GLN A CA 1
ATOM 1700 C C . GLN A 1 218 ? 12.437 -7.320 1.403 1.00 85.50 218 GLN A C 1
ATOM 1702 O O . GLN A 1 218 ? 12.749 -7.814 0.320 1.00 85.50 218 GLN A O 1
ATOM 1707 N N . ALA A 1 219 ? 12.876 -7.831 2.558 1.00 85.19 219 ALA A N 1
ATOM 1708 C CA . ALA A 1 219 ? 13.747 -8.998 2.628 1.00 85.19 219 ALA A CA 1
ATOM 1709 C C . ALA A 1 219 ? 12.994 -10.300 2.324 1.00 85.19 219 ALA A C 1
ATOM 1711 O O . ALA A 1 219 ? 13.605 -11.236 1.814 1.00 85.19 219 ALA A O 1
ATOM 1712 N N . CYS A 1 220 ? 11.675 -10.349 2.544 1.00 82.88 220 CYS A N 1
ATOM 1713 C CA . CYS A 1 220 ? 10.856 -11.527 2.248 1.00 82.88 220 CYS A CA 1
ATOM 1714 C C . CYS A 1 220 ? 10.924 -11.911 0.763 1.00 82.88 220 CYS A C 1
ATOM 1716 O O . CYS A 1 220 ? 10.879 -13.084 0.413 1.00 82.88 220 CYS A O 1
ATOM 1718 N N . LEU A 1 221 ? 11.120 -10.931 -0.115 1.00 79.31 221 LEU A N 1
ATOM 1719 C CA . LEU A 1 221 ? 11.225 -11.133 -1.561 1.00 79.31 221 LEU A CA 1
ATOM 1720 C C . LEU A 1 221 ? 12.576 -11.685 -2.018 1.00 79.31 221 LEU A C 1
ATOM 1722 O O . LEU A 1 221 ? 12.710 -12.088 -3.171 1.00 79.31 221 LEU A O 1
ATOM 1726 N N . LYS A 1 222 ? 13.570 -11.720 -1.124 1.00 83.56 222 LYS A N 1
ATOM 1727 C CA . LYS A 1 222 ? 14.845 -12.407 -1.361 1.00 83.56 222 LYS A CA 1
ATOM 1728 C C . LYS A 1 222 ? 14.742 -13.915 -1.132 1.00 83.56 222 LYS A C 1
ATOM 1730 O O . LYS A 1 222 ? 15.674 -14.631 -1.473 1.00 83.56 222 LYS A O 1
ATOM 1735 N N . MET A 1 223 ? 13.641 -14.402 -0.554 1.00 86.88 223 MET A N 1
ATOM 1736 C CA . MET A 1 223 ? 13.406 -15.837 -0.424 1.00 86.88 223 MET A CA 1
ATOM 1737 C C . MET A 1 223 ? 13.120 -16.438 -1.802 1.00 86.88 223 MET A C 1
ATOM 1739 O O . MET A 1 223 ? 12.211 -15.974 -2.490 1.00 86.88 223 MET A O 1
ATOM 1743 N N . GLU A 1 224 ? 13.841 -17.498 -2.172 1.00 84.88 224 GLU A N 1
ATOM 1744 C CA . GLU A 1 224 ? 13.766 -18.122 -3.505 1.00 84.88 224 GLU A CA 1
ATOM 1745 C C . GLU A 1 224 ? 12.331 -18.459 -3.922 1.00 84.88 224 GLU A C 1
ATOM 1747 O O . GLU A 1 224 ? 11.897 -18.081 -5.004 1.00 84.88 224 GLU A O 1
ATOM 1752 N N . LYS A 1 225 ? 11.540 -19.065 -3.025 1.00 87.06 225 LYS A N 1
ATOM 1753 C CA . LYS A 1 225 ? 10.148 -19.445 -3.322 1.00 87.06 225 LYS A CA 1
ATOM 1754 C C . LYS A 1 225 ? 9.264 -18.263 -3.728 1.00 87.06 225 LYS A C 1
ATOM 1756 O O . LYS A 1 225 ? 8.422 -18.414 -4.610 1.00 87.06 225 LYS A O 1
ATOM 1761 N N . LEU A 1 226 ? 9.419 -17.110 -3.072 1.00 85.19 226 LEU A N 1
ATOM 1762 C CA . LEU A 1 226 ? 8.639 -15.911 -3.397 1.00 85.19 226 LEU A CA 1
ATOM 1763 C C . LEU A 1 226 ? 9.228 -15.184 -4.608 1.00 85.19 226 LEU A C 1
ATOM 1765 O O . LEU A 1 226 ? 8.476 -14.728 -5.464 1.00 85.19 226 LEU A O 1
ATOM 1769 N N . GLY A 1 227 ? 10.558 -15.116 -4.706 1.00 85.38 227 GLY A N 1
ATOM 1770 C CA . GLY A 1 227 ? 11.256 -14.511 -5.838 1.00 85.38 227 GLY A CA 1
ATOM 1771 C C . GLY A 1 227 ? 10.917 -15.195 -7.162 1.00 85.38 227 GLY A C 1
ATOM 1772 O O . GLY A 1 227 ? 10.508 -14.524 -8.110 1.00 85.38 227 GLY A O 1
ATOM 1773 N N . ASP A 1 228 ? 10.986 -16.526 -7.204 1.00 86.44 228 ASP A N 1
ATOM 1774 C CA . ASP A 1 228 ? 10.663 -17.321 -8.391 1.00 86.44 228 ASP A CA 1
ATOM 1775 C C . ASP A 1 228 ? 9.207 -17.152 -8.817 1.00 86.44 228 ASP A C 1
ATOM 1777 O O . ASP A 1 228 ? 8.918 -17.075 -10.009 1.00 86.44 228 ASP A O 1
ATOM 1781 N N . ARG A 1 229 ? 8.284 -17.058 -7.852 1.00 85.69 229 ARG A N 1
ATOM 1782 C CA . ARG A 1 229 ? 6.856 -16.845 -8.125 1.00 85.69 229 ARG A CA 1
ATOM 1783 C C . ARG A 1 229 ? 6.547 -15.482 -8.728 1.00 85.69 229 ARG A C 1
ATOM 1785 O O . ARG A 1 229 ? 5.529 -15.363 -9.386 1.00 85.69 229 ARG A O 1
ATOM 1792 N N . ILE A 1 230 ? 7.370 -14.469 -8.480 1.00 86.56 230 ILE A N 1
ATOM 1793 C CA . ILE A 1 230 ? 7.157 -13.116 -9.017 1.00 86.56 230 ILE A CA 1
ATOM 1794 C C . ILE A 1 230 ? 7.787 -12.976 -10.398 1.00 86.56 230 ILE A C 1
ATOM 1796 O O . ILE A 1 230 ? 7.276 -12.250 -11.249 1.00 86.56 230 ILE A O 1
ATOM 1800 N N . LEU A 1 231 ? 8.924 -13.637 -10.613 1.00 84.12 231 LEU A N 1
ATOM 1801 C CA . LEU A 1 231 ? 9.666 -13.555 -11.867 1.00 84.12 231 LEU A CA 1
ATOM 1802 C C . LEU A 1 231 ? 9.090 -14.447 -12.974 1.00 84.12 231 LEU A C 1
ATOM 1804 O O . LEU A 1 231 ? 9.332 -14.149 -14.143 1.00 84.12 231 LEU A O 1
ATOM 1808 N N . ARG A 1 232 ? 8.364 -15.511 -12.618 1.00 77.38 232 ARG A N 1
ATOM 1809 C CA . ARG A 1 232 ? 7.671 -16.410 -13.554 1.00 77.38 232 ARG A CA 1
ATOM 1810 C C . ARG A 1 232 ? 6.217 -16.003 -13.740 1.00 77.38 232 ARG A C 1
ATOM 1812 O O . ARG A 1 232 ? 5.761 -16.071 -14.899 1.00 77.38 232 ARG A O 1
#